Protein AF-A0A1X7SLK7-F1 (afdb_monomer)

Radius of gyration: 29.65 Å; Cα contacts (8 Å, |Δi|>4): 218; chains: 1; bounding box: 53×42×116 Å

pLDDT: mean 82.3, std 19.11, range [31.16, 98.06]

Foldseek 3Di:
DDDDDDDDDDDDDPPPPPDPDPPPDLVVQAPPQAAEPDDPPCVPADPVLSVVRNVLRPDPQWAPWYWYRPDPWTWIWTARNVVRDIDIDTPPPVLVVLLVVVLVQFCPLDVLLVVLLVVVVVVCVVVVQADDDPNHDYSSNSSVVSQVVQCPDVVRQDADQACNVPFAFDQVVCVHPPRPDPPPPFDDDPNDGRDGHRSNRTDGGPDPDDSVRD

Structure (mmCIF, N/CA/C/O backbone):
data_AF-A0A1X7SLK7-F1
#
_entry.id   AF-A0A1X7SLK7-F1
#
loop_
_atom_site.group_PDB
_atom_site.id
_atom_site.type_symbol
_atom_site.label_atom_id
_atom_site.label_alt_id
_atom_site.label_comp_id
_atom_site.label_asym_id
_atom_site.label_entity_id
_atom_site.label_seq_id
_atom_site.pdbx_PDB_ins_code
_atom_site.Cartn_x
_atom_site.Cartn_y
_atom_site.Cartn_z
_atom_site.occupancy
_atom_site.B_iso_or_equiv
_atom_site.auth_seq_id
_atom_site.auth_comp_id
_atom_site.auth_asym_id
_atom_site.auth_atom_id
_atom_site.pdbx_PDB_model_num
ATOM 1 N N . MET A 1 1 ? -10.335 -26.990 -90.774 1.00 38.12 1 MET A N 1
ATOM 2 C CA . MET A 1 1 ? -9.241 -26.410 -91.573 1.00 38.12 1 MET A CA 1
ATOM 3 C C . MET A 1 1 ? -9.086 -24.996 -91.047 1.00 38.12 1 MET A C 1
ATOM 5 O O . MET A 1 1 ? -9.935 -24.168 -91.335 1.00 38.12 1 MET A O 1
ATOM 9 N N . ASP A 1 2 ? -8.359 -24.839 -89.939 1.00 31.16 2 ASP A N 1
ATOM 10 C CA . ASP A 1 2 ? -6.936 -24.429 -89.946 1.00 31.16 2 ASP A CA 1
ATOM 11 C C . ASP A 1 2 ? -6.795 -23.081 -90.679 1.00 31.16 2 ASP A C 1
ATOM 13 O O . ASP A 1 2 ? -7.160 -22.982 -91.840 1.00 31.16 2 ASP A O 1
ATOM 17 N N . THR A 1 3 ? -6.359 -21.978 -90.071 1.00 38.44 3 THR A N 1
ATOM 18 C CA . THR A 1 3 ? -5.159 -21.847 -89.240 1.00 38.44 3 THR A CA 1
ATOM 19 C C . THR A 1 3 ? -5.222 -20.637 -88.300 1.00 38.44 3 THR A C 1
ATOM 21 O O . THR A 1 3 ? -5.586 -19.526 -88.681 1.00 38.44 3 THR A O 1
ATOM 24 N N . SER A 1 4 ? -4.766 -20.894 -87.082 1.00 35.69 4 SER A N 1
ATOM 25 C CA . SER A 1 4 ? -4.034 -20.040 -86.146 1.00 35.69 4 SER A CA 1
ATOM 26 C C . SER A 1 4 ? -3.256 -18.869 -86.768 1.00 35.69 4 SER A C 1
ATOM 28 O O . SER A 1 4 ? -2.460 -19.066 -87.682 1.00 35.69 4 SER A O 1
ATOM 30 N N . ASN A 1 5 ? -3.357 -17.682 -86.159 1.00 36.06 5 ASN A N 1
ATOM 31 C CA . ASN A 1 5 ? -2.231 -16.751 -86.125 1.00 36.06 5 ASN A CA 1
ATOM 32 C C . ASN A 1 5 ? -2.173 -16.035 -84.768 1.00 36.06 5 ASN A C 1
ATOM 34 O O . ASN A 1 5 ? -3.093 -15.322 -84.371 1.00 36.06 5 ASN A O 1
ATOM 38 N N . ALA A 1 6 ? -1.100 -16.323 -84.035 1.00 35.62 6 ALA A N 1
ATOM 39 C CA . ALA A 1 6 ? -0.840 -15.876 -82.679 1.00 35.62 6 ALA A CA 1
ATOM 40 C C . ALA A 1 6 ? -0.219 -14.473 -82.689 1.00 35.62 6 ALA A C 1
ATOM 42 O O . ALA A 1 6 ? 0.840 -14.266 -83.277 1.00 35.62 6 ALA A O 1
ATOM 43 N N . ALA A 1 7 ? -0.853 -13.522 -82.002 1.00 40.38 7 ALA A N 1
ATOM 44 C CA . ALA A 1 7 ? -0.232 -12.250 -81.653 1.00 40.38 7 ALA A CA 1
ATOM 45 C C . ALA A 1 7 ? 0.534 -12.415 -80.331 1.00 40.38 7 ALA A C 1
ATOM 47 O O . ALA A 1 7 ? -0.036 -12.779 -79.303 1.00 40.38 7 ALA A O 1
ATOM 48 N N . GLN A 1 8 ? 1.844 -12.185 -80.394 1.00 36.62 8 GLN A N 1
ATOM 49 C CA . GLN A 1 8 ? 2.792 -12.240 -79.285 1.00 36.62 8 GLN A CA 1
ATOM 50 C C . GLN A 1 8 ? 2.434 -11.226 -78.188 1.00 36.62 8 GLN A C 1
ATOM 52 O O . GLN A 1 8 ? 2.452 -10.019 -78.422 1.00 36.62 8 GLN A O 1
ATOM 57 N N . ALA A 1 9 ? 2.176 -11.711 -76.973 1.00 36.34 9 ALA A N 1
ATOM 58 C CA . ALA A 1 9 ? 2.240 -10.899 -75.764 1.00 36.34 9 ALA A CA 1
ATOM 59 C C . ALA A 1 9 ? 3.687 -10.910 -75.250 1.00 36.34 9 ALA A C 1
ATOM 61 O O . ALA A 1 9 ? 4.216 -11.957 -74.877 1.00 36.34 9 ALA A O 1
ATOM 62 N N . SER A 1 10 ? 4.340 -9.750 -75.263 1.00 39.53 10 SER A N 1
ATOM 63 C CA . SER A 1 10 ? 5.670 -9.555 -74.690 1.00 39.53 10 SER A CA 1
ATOM 64 C C . SER A 1 10 ? 5.619 -9.737 -73.170 1.00 39.53 10 SER A C 1
ATOM 66 O O . SER A 1 10 ? 5.032 -8.920 -72.459 1.00 39.53 10 SER A O 1
ATOM 68 N N . SER A 1 11 ? 6.239 -10.803 -72.672 1.00 43.72 11 SER A N 1
ATOM 69 C CA . SER A 1 11 ? 6.476 -11.045 -71.250 1.00 43.72 11 SER A CA 1
ATOM 70 C C . SER A 1 11 ? 7.434 -9.993 -70.684 1.00 43.72 11 SER A C 1
ATOM 72 O O . SER A 1 11 ? 8.589 -9.904 -71.106 1.00 43.72 11 SER A O 1
ATOM 74 N N . ILE A 1 12 ? 6.955 -9.201 -69.725 1.00 43.41 12 ILE A N 1
ATOM 75 C CA . ILE A 1 12 ? 7.792 -8.351 -68.871 1.00 43.41 12 ILE A CA 1
ATOM 76 C C . ILE A 1 12 ? 8.706 -9.284 -68.053 1.00 43.41 12 ILE A C 1
ATOM 78 O O . ILE A 1 12 ? 8.199 -10.262 -67.505 1.00 43.41 12 ILE A O 1
ATOM 82 N N . PRO A 1 13 ? 10.026 -9.043 -67.962 1.00 39.84 13 PRO A N 1
ATOM 83 C CA . PRO A 1 13 ? 10.905 -9.887 -67.161 1.00 39.84 13 PRO A CA 1
ATOM 84 C C . PRO A 1 13 ? 10.540 -9.809 -65.670 1.00 39.84 13 PRO A C 1
ATOM 86 O O . PRO A 1 13 ? 10.342 -8.720 -65.131 1.00 39.84 13 PRO A O 1
ATOM 89 N N . ASP A 1 14 ? 10.521 -10.967 -65.001 1.00 44.44 14 ASP A N 1
ATOM 90 C CA . ASP A 1 14 ? 10.223 -11.197 -63.571 1.00 44.44 14 ASP A CA 1
ATOM 91 C C . ASP A 1 14 ? 11.173 -10.486 -62.573 1.00 44.44 14 ASP A C 1
ATOM 93 O O . ASP A 1 14 ? 11.204 -10.790 -61.382 1.00 44.44 14 ASP A O 1
ATOM 97 N N . SER A 1 15 ? 11.961 -9.503 -63.010 1.00 43.81 15 SER A N 1
ATOM 98 C CA . SER A 1 15 ? 12.994 -8.848 -62.201 1.00 43.81 15 SER A CA 1
ATOM 99 C C . SER A 1 15 ? 12.508 -7.639 -61.387 1.00 43.81 15 SER A C 1
ATOM 101 O O . SER A 1 15 ? 13.336 -6.879 -60.891 1.00 43.81 15 SER A O 1
ATOM 103 N N . PHE A 1 16 ? 11.193 -7.437 -61.233 1.00 37.81 16 PHE A N 1
ATOM 104 C CA . PHE A 1 16 ? 10.625 -6.331 -60.439 1.00 37.81 16 PHE A CA 1
ATOM 105 C C . PHE A 1 16 ? 9.681 -6.751 -59.308 1.00 37.81 16 PHE A C 1
ATOM 107 O O . PHE A 1 16 ? 9.142 -5.888 -58.611 1.00 37.81 16 PHE A O 1
ATOM 114 N N . LEU A 1 17 ? 9.540 -8.051 -59.035 1.00 42.69 17 LEU A N 1
ATOM 115 C CA . LEU A 1 17 ? 8.993 -8.497 -57.756 1.00 42.69 17 LEU A CA 1
ATOM 116 C C . LEU A 1 17 ? 10.048 -8.238 -56.679 1.00 42.69 17 LEU A C 1
ATOM 118 O O . LEU A 1 17 ? 10.880 -9.087 -56.370 1.00 42.69 17 LEU A O 1
ATOM 122 N N . ALA A 1 18 ? 10.032 -7.022 -56.131 1.00 42.28 18 ALA A N 1
ATOM 123 C CA . ALA A 1 18 ? 10.739 -6.716 -54.905 1.00 42.28 18 ALA A CA 1
ATOM 124 C C . ALA A 1 18 ? 10.328 -7.768 -53.873 1.00 42.28 18 ALA A C 1
ATOM 126 O O . ALA A 1 18 ? 9.155 -7.851 -53.499 1.00 42.28 18 ALA A O 1
ATOM 127 N N . SER A 1 19 ? 11.289 -8.589 -53.449 1.00 42.53 19 SER A N 1
ATOM 128 C CA . SER A 1 19 ? 11.109 -9.528 -52.350 1.00 42.53 19 SER A CA 1
ATOM 129 C C . SER A 1 19 ? 10.400 -8.800 -51.206 1.00 42.53 19 SER A C 1
ATOM 131 O O . SER A 1 19 ? 10.775 -7.653 -50.920 1.00 42.53 19 SER A O 1
ATOM 133 N N . PRO A 1 20 ? 9.387 -9.400 -50.551 1.00 43.94 20 PRO A N 1
ATOM 134 C CA . PRO A 1 20 ? 8.772 -8.772 -49.394 1.00 43.94 20 PRO A CA 1
ATOM 135 C C . PRO A 1 20 ? 9.898 -8.410 -48.429 1.00 43.94 20 PRO A C 1
ATOM 137 O O . PRO A 1 20 ? 10.670 -9.282 -48.018 1.00 43.94 20 PRO A O 1
ATOM 140 N N . LYS A 1 21 ? 10.051 -7.106 -48.145 1.00 38.84 21 LYS A N 1
ATOM 141 C CA . LYS A 1 21 ? 11.017 -6.630 -47.151 1.00 38.84 21 LYS A CA 1
ATOM 142 C C . LYS A 1 21 ? 10.833 -7.510 -45.917 1.00 38.84 21 LYS A C 1
ATOM 144 O O . LYS A 1 21 ? 9.684 -7.657 -45.491 1.00 38.84 21 LYS A O 1
ATOM 149 N N . PRO A 1 22 ? 11.905 -8.099 -45.360 1.00 35.28 22 PRO A N 1
ATOM 150 C CA . PRO A 1 22 ? 11.774 -8.894 -44.157 1.00 35.28 22 PRO A CA 1
ATOM 151 C C . PRO A 1 22 ? 11.066 -8.028 -43.120 1.00 35.28 22 PRO A C 1
ATOM 153 O O . PRO A 1 22 ? 11.527 -6.930 -42.799 1.00 35.28 22 PRO A O 1
ATOM 156 N N . THR A 1 23 ? 9.905 -8.491 -42.656 1.00 44.34 23 THR A N 1
ATOM 157 C CA . THR A 1 23 ? 9.245 -7.926 -41.482 1.00 44.34 23 THR A CA 1
ATOM 158 C C . THR A 1 23 ? 10.322 -7.822 -40.408 1.00 44.34 23 THR A C 1
ATOM 160 O O . THR A 1 23 ? 10.983 -8.836 -40.160 1.00 44.34 23 THR A O 1
ATOM 163 N N . PRO A 1 24 ? 10.575 -6.634 -39.828 1.00 38.78 24 PRO A N 1
ATOM 164 C CA . PRO A 1 24 ? 11.635 -6.492 -38.846 1.00 38.78 24 PRO A CA 1
ATOM 165 C C . PRO A 1 24 ? 11.404 -7.534 -37.757 1.00 38.78 24 PRO A C 1
ATOM 167 O O . PRO A 1 24 ? 10.321 -7.596 -37.168 1.00 38.78 24 PRO A O 1
ATOM 170 N N . SER A 1 25 ? 12.397 -8.397 -37.542 1.00 45.12 25 SER A N 1
ATOM 171 C CA . SER A 1 25 ? 12.387 -9.316 -36.414 1.00 45.12 25 SER A CA 1
ATOM 172 C C . SER A 1 25 ? 12.139 -8.482 -35.160 1.00 45.12 25 SER A C 1
ATOM 174 O O . SER A 1 25 ? 12.730 -7.417 -34.986 1.00 45.12 25 SER A O 1
ATOM 176 N N . THR A 1 26 ? 11.219 -8.915 -34.300 1.00 50.25 26 THR A N 1
ATOM 177 C CA . THR A 1 26 ? 10.718 -8.147 -33.141 1.00 50.25 26 THR A CA 1
ATOM 178 C C . THR A 1 26 ? 11.846 -7.625 -32.231 1.00 50.25 26 THR A C 1
ATOM 180 O O . THR A 1 26 ? 11.679 -6.630 -31.530 1.00 50.25 26 THR A O 1
ATOM 183 N N . THR A 1 27 ? 13.029 -8.238 -32.310 1.00 47.53 27 THR A N 1
ATOM 184 C CA . THR A 1 27 ? 14.302 -7.815 -31.716 1.00 47.53 27 THR A CA 1
ATOM 185 C C . THR A 1 27 ? 14.753 -6.398 -32.115 1.00 47.53 27 THR A C 1
ATOM 187 O O . THR A 1 27 ? 15.424 -5.745 -31.324 1.00 47.53 27 THR A O 1
ATOM 190 N N . SER A 1 28 ? 14.362 -5.863 -33.280 1.00 54.75 28 SER A N 1
ATOM 191 C CA . SER A 1 28 ? 14.788 -4.531 -33.749 1.00 54.75 28 SER A CA 1
ATOM 192 C C . SER A 1 28 ? 14.078 -3.351 -33.065 1.00 54.75 28 SER A C 1
ATOM 194 O O . SER A 1 28 ? 14.372 -2.198 -33.379 1.00 54.75 28 SER A O 1
ATOM 196 N N . LEU A 1 29 ? 13.104 -3.609 -32.185 1.00 66.38 29 LEU A N 1
ATOM 197 C CA . LEU A 1 29 ? 12.308 -2.574 -31.513 1.00 66.38 29 LEU A CA 1
ATOM 198 C C . LEU A 1 29 ? 12.871 -2.156 -30.148 1.00 66.38 29 LEU A C 1
ATOM 200 O O . LEU A 1 29 ? 12.476 -1.111 -29.632 1.00 66.38 29 LEU A O 1
ATOM 204 N N . ILE A 1 30 ? 13.765 -2.950 -29.553 1.00 77.56 30 ILE A N 1
ATOM 205 C CA . ILE A 1 30 ? 14.318 -2.677 -28.222 1.00 77.56 30 ILE A CA 1
ATOM 206 C C . ILE A 1 30 ? 15.685 -1.991 -28.367 1.00 77.56 30 ILE A C 1
ATOM 208 O O . ILE A 1 30 ? 16.566 -2.539 -29.030 1.00 77.56 30 ILE A O 1
ATOM 212 N N . PRO A 1 31 ? 15.902 -0.817 -27.743 1.00 83.44 31 PRO A N 1
ATOM 213 C CA . PRO A 1 31 ? 17.208 -0.164 -27.748 1.00 83.44 31 PRO A CA 1
ATOM 214 C C . PRO A 1 31 ? 18.309 -1.060 -27.160 1.00 83.44 31 PRO A C 1
ATOM 216 O O . PRO A 1 31 ? 18.122 -1.680 -26.116 1.00 83.44 31 PRO A O 1
ATOM 219 N N . SER A 1 32 ? 19.481 -1.095 -27.800 1.00 85.19 32 SER A N 1
ATOM 220 C CA . SER A 1 32 ? 20.576 -2.035 -27.488 1.00 85.19 32 SER A CA 1
ATOM 221 C C . SER A 1 32 ? 21.139 -1.938 -26.066 1.00 85.19 32 SER A C 1
ATOM 223 O O . SER A 1 32 ? 21.724 -2.895 -25.565 1.00 85.19 32 SER A O 1
ATOM 225 N N . HIS A 1 33 ? 20.970 -0.794 -25.403 1.00 88.19 33 HIS A N 1
ATOM 226 C CA . HIS A 1 33 ? 21.424 -0.565 -24.031 1.00 88.19 33 HIS A CA 1
ATOM 227 C C . HIS A 1 33 ? 20.432 -1.073 -22.967 1.00 88.19 33 HIS A C 1
ATOM 229 O O . HIS A 1 33 ? 20.743 -1.032 -21.774 1.00 88.19 33 HIS A O 1
ATOM 235 N N . VAL A 1 34 ? 19.246 -1.548 -23.366 1.00 89.94 34 VAL A N 1
ATOM 236 C CA . VAL A 1 34 ? 18.272 -2.165 -22.460 1.00 89.94 34 VAL A CA 1
ATOM 237 C C . VAL A 1 34 ? 18.701 -3.595 -22.155 1.00 89.94 34 VAL A C 1
ATOM 239 O O . VAL A 1 34 ? 18.814 -4.436 -23.045 1.00 89.94 34 VAL A O 1
ATOM 242 N N . LYS A 1 35 ? 18.895 -3.901 -20.872 1.00 92.25 35 LYS A N 1
ATOM 243 C CA . LYS A 1 35 ? 19.180 -5.263 -20.412 1.00 92.25 35 LYS A CA 1
ATOM 244 C C . LYS A 1 35 ? 17.876 -6.038 -20.250 1.00 92.25 35 LYS A C 1
ATOM 246 O O . LYS A 1 35 ? 16.890 -5.496 -19.758 1.00 92.25 35 LYS A O 1
ATOM 251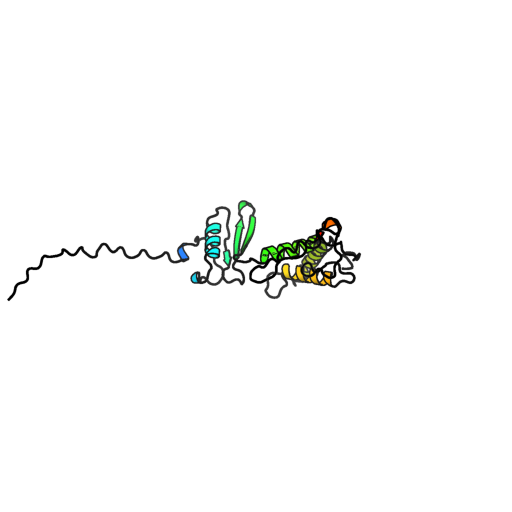 N N . ILE A 1 36 ? 17.881 -7.319 -20.603 1.00 89.44 36 ILE A N 1
ATOM 252 C CA . ILE A 1 36 ? 16.743 -8.226 -20.408 1.00 89.44 36 ILE A CA 1
ATOM 253 C C . ILE A 1 36 ? 17.139 -9.252 -19.344 1.00 89.44 36 ILE A C 1
ATOM 255 O O . ILE A 1 36 ? 18.155 -9.929 -19.479 1.00 89.44 36 ILE A O 1
ATOM 259 N N . GLY A 1 37 ? 16.361 -9.351 -18.268 1.00 82.75 37 GLY A N 1
ATOM 260 C CA . GLY A 1 37 ? 16.539 -10.360 -17.230 1.00 82.75 37 GLY A CA 1
ATOM 261 C C . GLY A 1 37 ? 15.582 -11.535 -17.424 1.00 82.75 37 GLY A C 1
ATOM 262 O O . GLY A 1 37 ? 14.367 -11.350 -17.409 1.00 82.75 37 GLY A O 1
ATOM 263 N N . GLY A 1 38 ? 16.118 -12.751 -17.544 1.00 75.94 38 GLY A N 1
ATOM 264 C CA . GLY A 1 38 ? 15.327 -13.975 -17.724 1.00 75.94 38 GLY A CA 1
ATOM 265 C C . GLY A 1 38 ? 15.211 -14.405 -19.189 1.00 75.94 38 GLY A C 1
ATOM 266 O O . GLY A 1 38 ? 16.170 -14.263 -19.945 1.00 75.94 38 GLY A O 1
ATOM 267 N N . SER A 1 39 ? 14.061 -14.974 -19.576 1.00 66.81 39 SER A N 1
ATOM 268 C CA . SER A 1 39 ? 13.852 -15.488 -20.938 1.00 66.81 39 SER A CA 1
ATOM 269 C C . SER A 1 39 ? 13.793 -14.354 -21.961 1.00 66.81 39 SER A C 1
ATOM 271 O O . SER A 1 39 ? 13.039 -13.395 -21.789 1.00 66.81 39 SER A O 1
ATOM 273 N N . ALA A 1 40 ? 14.561 -14.500 -23.041 1.00 64.12 40 ALA A N 1
ATOM 274 C CA . ALA A 1 40 ? 14.612 -13.567 -24.163 1.00 64.12 40 ALA A CA 1
ATOM 275 C C . ALA A 1 40 ? 13.539 -13.840 -25.234 1.00 64.12 40 ALA A C 1
ATOM 277 O O . ALA A 1 40 ? 13.561 -13.202 -26.285 1.00 64.12 40 ALA A O 1
ATOM 278 N N . ASP A 1 41 ? 12.609 -14.776 -25.002 1.00 75.94 41 ASP A N 1
ATOM 279 C CA . ASP A 1 41 ? 11.530 -15.041 -25.956 1.00 75.94 41 ASP A CA 1
ATOM 280 C C . ASP A 1 41 ? 10.486 -13.916 -25.945 1.00 75.94 41 ASP A C 1
ATOM 282 O O . ASP A 1 41 ? 9.502 -13.930 -25.199 1.00 75.94 41 ASP A O 1
ATOM 286 N N . MET A 1 42 ? 10.728 -12.931 -26.805 1.00 69.56 42 MET A N 1
ATOM 287 C CA . MET A 1 42 ? 9.908 -11.737 -26.983 1.00 69.56 42 MET A CA 1
ATOM 288 C C . MET A 1 42 ? 8.543 -12.020 -27.619 1.00 69.56 42 MET A C 1
ATOM 290 O O . MET A 1 42 ? 7.655 -11.175 -27.515 1.00 69.56 42 MET A O 1
ATOM 294 N N . SER A 1 43 ? 8.351 -13.179 -28.265 1.00 72.81 43 SER A N 1
ATOM 295 C CA . SER A 1 43 ? 7.084 -13.521 -28.931 1.00 72.81 43 SER A CA 1
ATOM 296 C C . SER A 1 43 ? 5.924 -13.667 -27.941 1.00 72.81 43 SER A C 1
ATOM 298 O O . SER A 1 43 ? 4.766 -13.435 -28.283 1.00 72.81 43 SER A O 1
ATOM 300 N N . SER A 1 44 ? 6.257 -13.979 -26.688 1.00 76.75 44 SER A N 1
ATOM 301 C CA . SER A 1 44 ? 5.318 -14.133 -25.580 1.00 76.75 44 SER A CA 1
ATOM 302 C C . SER A 1 44 ? 4.936 -12.815 -24.887 1.00 76.75 44 SER A C 1
ATOM 304 O O . SER A 1 44 ? 4.070 -12.811 -24.010 1.00 76.75 44 SER A O 1
ATOM 306 N N . TRP A 1 45 ? 5.579 -11.689 -25.224 1.00 85.06 45 TRP A N 1
ATOM 307 C CA . TRP A 1 45 ? 5.394 -10.427 -24.499 1.00 85.06 45 TRP A CA 1
ATOM 308 C C . TRP A 1 45 ? 4.244 -9.606 -25.079 1.00 85.06 45 TRP A C 1
ATOM 310 O O . TRP A 1 45 ? 4.032 -9.563 -26.291 1.00 85.06 45 TRP A O 1
ATOM 320 N N . SER A 1 46 ? 3.516 -8.893 -24.215 1.00 86.88 46 SER A N 1
ATOM 321 C CA . SER A 1 46 ? 2.421 -8.040 -24.679 1.00 86.88 46 SER A CA 1
ATOM 322 C C . SER A 1 46 ? 2.939 -6.821 -25.450 1.00 86.88 46 SER A C 1
ATOM 324 O O . SER A 1 46 ? 4.036 -6.308 -25.192 1.00 86.88 46 SER A O 1
ATOM 326 N N . LYS A 1 47 ? 2.122 -6.316 -26.381 1.00 88.38 47 LYS A N 1
ATOM 327 C CA . LYS A 1 47 ? 2.453 -5.125 -27.181 1.00 88.38 47 LYS A CA 1
ATOM 328 C C . LYS A 1 47 ? 2.669 -3.895 -26.295 1.00 88.38 47 LYS A C 1
ATOM 330 O O . LYS A 1 47 ? 3.567 -3.099 -26.555 1.00 88.38 47 LYS A O 1
ATOM 335 N N . GLU A 1 48 ? 1.893 -3.767 -25.222 1.00 90.25 48 GLU A N 1
ATOM 336 C CA . GLU A 1 48 ? 1.997 -2.681 -24.242 1.00 90.25 48 GLU A CA 1
ATOM 337 C C . GLU A 1 48 ? 3.344 -2.725 -23.517 1.00 90.25 48 GLU A C 1
ATOM 339 O O . GLU A 1 48 ? 3.987 -1.692 -23.345 1.00 90.25 48 GLU A O 1
ATOM 344 N N . TYR A 1 49 ? 3.809 -3.919 -23.137 1.00 90.69 49 TYR A N 1
ATOM 345 C CA . TYR A 1 49 ? 5.097 -4.090 -22.471 1.00 90.69 49 TYR A CA 1
ATOM 346 C C . TYR A 1 49 ? 6.269 -3.708 -23.379 1.00 90.69 49 TYR A C 1
ATOM 348 O O . TYR A 1 49 ? 7.146 -2.945 -22.970 1.00 90.69 49 TYR A O 1
ATOM 356 N N . LEU A 1 50 ? 6.241 -4.151 -24.639 1.00 90.25 50 LEU A N 1
ATOM 357 C CA . LEU A 1 50 ? 7.225 -3.749 -25.648 1.00 90.25 50 LEU A CA 1
ATOM 358 C C . LEU A 1 50 ? 7.212 -2.231 -25.885 1.00 90.25 50 LEU A C 1
ATOM 360 O O . LEU A 1 50 ? 8.272 -1.608 -25.957 1.00 90.25 50 LEU A O 1
ATOM 364 N N . SER A 1 51 ? 6.025 -1.621 -25.949 1.00 91.06 51 SER A N 1
ATOM 365 C CA . SER A 1 51 ? 5.877 -0.170 -26.096 1.00 91.06 51 SER A CA 1
ATOM 366 C C . SER A 1 51 ? 6.510 0.589 -24.930 1.00 91.06 51 SER A C 1
ATOM 368 O O . SER A 1 51 ? 7.220 1.567 -25.153 1.00 91.06 51 SER A O 1
ATOM 370 N N . VAL A 1 52 ? 6.297 0.136 -23.691 1.00 92.75 52 VAL A N 1
ATOM 371 C CA . VAL A 1 52 ? 6.891 0.749 -22.493 1.00 92.75 52 VAL A CA 1
ATOM 372 C C . VAL A 1 52 ? 8.417 0.676 -22.532 1.00 92.75 52 VAL A C 1
ATOM 374 O O . VAL A 1 52 ? 9.072 1.689 -22.292 1.00 92.75 52 VAL A O 1
ATOM 377 N N . ILE A 1 53 ? 8.990 -0.479 -22.888 1.00 92.50 53 ILE A N 1
ATOM 378 C CA . ILE A 1 53 ? 10.446 -0.629 -23.035 1.00 92.50 53 ILE A CA 1
ATOM 379 C C . ILE A 1 53 ? 10.989 0.354 -24.074 1.00 92.50 53 ILE A C 1
ATOM 381 O O . ILE A 1 53 ? 11.969 1.047 -23.810 1.00 92.50 53 ILE A O 1
ATOM 385 N N . ASN A 1 54 ? 10.350 0.432 -25.243 1.00 91.62 54 ASN A N 1
ATOM 386 C CA . ASN A 1 54 ? 10.803 1.296 -26.329 1.00 91.62 54 ASN A CA 1
ATOM 387 C C . ASN A 1 54 ? 10.704 2.788 -25.969 1.00 91.62 54 ASN A C 1
ATOM 389 O O . ASN A 1 54 ? 11.604 3.548 -26.312 1.00 91.62 54 ASN A O 1
ATOM 393 N N . VAL A 1 55 ? 9.650 3.214 -25.265 1.00 93.31 55 VAL A N 1
ATOM 394 C CA . VAL A 1 55 ? 9.530 4.602 -24.788 1.00 93.31 55 VAL A CA 1
ATOM 395 C C . VAL A 1 55 ? 10.620 4.907 -23.763 1.00 93.31 55 VAL A C 1
ATOM 397 O O . VAL A 1 55 ? 11.380 5.848 -23.968 1.00 93.31 55 VAL A O 1
ATOM 400 N N . ILE A 1 56 ? 10.757 4.094 -22.708 1.00 94.31 56 ILE A N 1
ATOM 401 C CA . ILE A 1 56 ? 11.746 4.324 -21.640 1.00 94.31 56 ILE A CA 1
ATOM 402 C C . ILE A 1 56 ? 13.174 4.307 -22.199 1.00 94.31 56 ILE A C 1
ATOM 404 O O . ILE A 1 56 ? 13.967 5.180 -21.865 1.00 94.31 56 ILE A O 1
ATOM 408 N N . GLY A 1 57 ? 13.492 3.375 -23.101 1.00 92.62 57 GLY A N 1
ATOM 409 C CA . GLY A 1 57 ? 14.810 3.277 -23.735 1.00 92.62 57 GLY A CA 1
ATOM 410 C C . GLY A 1 57 ? 15.156 4.408 -24.708 1.00 92.62 57 GLY A C 1
ATOM 411 O O . GLY A 1 57 ? 16.280 4.462 -25.194 1.00 92.62 57 GLY A O 1
ATOM 412 N N . ARG A 1 58 ? 14.225 5.315 -25.018 1.00 92.12 58 ARG A N 1
ATOM 413 C CA . ARG A 1 58 ? 14.503 6.522 -25.819 1.00 92.12 58 ARG A CA 1
ATOM 414 C C . ARG A 1 58 ? 14.595 7.791 -24.976 1.00 92.12 58 ARG A C 1
ATOM 416 O O . ARG A 1 58 ? 15.002 8.827 -25.496 1.00 92.12 58 ARG A O 1
ATOM 423 N N . LEU A 1 59 ? 14.214 7.738 -23.701 1.00 92.75 59 LEU A N 1
ATOM 424 C CA . LEU A 1 59 ? 14.291 8.889 -22.808 1.00 92.75 59 LEU A CA 1
ATOM 425 C C . LEU A 1 59 ? 15.732 9.080 -22.334 1.00 92.75 59 LEU A C 1
ATOM 427 O O . LEU A 1 59 ? 16.278 8.227 -21.641 1.00 92.75 59 LEU A O 1
ATOM 431 N N . PHE A 1 60 ? 16.324 10.228 -22.665 1.00 88.62 60 PHE A N 1
ATOM 432 C CA . PHE A 1 60 ? 17.723 10.538 -22.345 1.00 88.62 60 PHE A CA 1
ATOM 433 C C . PHE A 1 60 ? 18.029 10.524 -20.836 1.00 88.62 60 PHE A C 1
ATOM 435 O O . PHE A 1 60 ? 19.155 10.248 -20.436 1.00 88.62 60 PHE A O 1
ATOM 442 N N . GLU A 1 61 ? 17.033 10.801 -19.989 1.00 91.94 61 GLU A N 1
ATOM 443 C CA . GLU A 1 61 ? 17.202 10.799 -18.532 1.00 91.94 61 GLU A CA 1
ATOM 444 C C . GLU A 1 61 ? 17.216 9.390 -17.928 1.00 91.94 61 GLU A C 1
ATOM 446 O O . GLU A 1 61 ? 17.635 9.223 -16.781 1.00 91.94 61 GLU A O 1
ATOM 451 N N . CYS A 1 62 ? 16.766 8.371 -18.664 1.00 93.56 62 CYS A N 1
ATOM 452 C CA . CYS A 1 62 ? 16.643 7.008 -18.160 1.00 93.56 62 CYS A CA 1
ATOM 453 C C . CYS A 1 62 ? 17.926 6.207 -18.411 1.00 93.56 62 CYS A C 1
ATOM 455 O O . CYS A 1 62 ? 18.348 6.009 -19.546 1.00 93.56 62 CYS A O 1
ATOM 457 N N . SER A 1 63 ? 18.527 5.690 -17.343 1.00 93.94 63 SER A N 1
ATOM 458 C CA . SER A 1 63 ? 19.711 4.827 -17.381 1.00 93.94 63 SER A CA 1
ATOM 459 C C . SER A 1 63 ? 19.460 3.508 -16.643 1.00 93.94 63 SER A C 1
ATOM 461 O O . SER A 1 63 ? 18.412 3.315 -16.024 1.00 93.94 63 SER A O 1
ATOM 463 N N . ASN A 1 64 ? 20.401 2.559 -16.731 1.00 94.00 64 ASN A N 1
ATOM 464 C CA . ASN A 1 64 ? 20.323 1.251 -16.058 1.00 94.00 64 ASN A CA 1
ATOM 465 C C . ASN A 1 64 ? 19.013 0.483 -16.321 1.00 94.00 64 ASN A C 1
ATOM 467 O O . ASN A 1 64 ? 18.440 -0.124 -15.415 1.00 94.00 64 ASN A O 1
ATOM 471 N N . ILE A 1 65 ? 18.534 0.520 -17.566 1.00 95.25 65 ILE A N 1
ATOM 472 C CA . ILE A 1 65 ? 17.241 -0.053 -17.939 1.00 95.25 65 ILE A CA 1
ATOM 473 C C . ILE A 1 65 ? 17.329 -1.585 -17.945 1.00 95.25 65 ILE A C 1
ATOM 475 O O . ILE A 1 65 ? 18.158 -2.174 -18.642 1.00 95.25 65 ILE A O 1
ATOM 479 N N . LEU A 1 66 ? 16.450 -2.223 -17.177 1.00 94.44 66 LEU A N 1
ATOM 480 C CA . LEU A 1 66 ? 16.330 -3.664 -17.005 1.00 94.44 66 LEU A CA 1
ATOM 481 C C . LEU A 1 66 ? 14.870 -4.093 -17.204 1.00 94.44 66 LEU A C 1
ATOM 483 O O . LEU A 1 66 ? 14.011 -3.836 -16.362 1.00 94.44 66 LEU A O 1
ATOM 487 N N . ALA A 1 67 ? 14.599 -4.792 -18.301 1.00 92.88 67 ALA A N 1
ATOM 488 C CA . ALA A 1 67 ? 13.322 -5.436 -18.572 1.00 92.88 67 ALA A CA 1
ATOM 489 C C . ALA A 1 67 ? 13.262 -6.815 -17.893 1.00 92.88 67 ALA A C 1
ATOM 491 O O . ALA A 1 67 ? 14.136 -7.652 -18.102 1.00 92.88 67 ALA A O 1
ATOM 492 N N . LEU A 1 68 ? 12.216 -7.072 -17.107 1.00 90.88 68 LEU A N 1
ATOM 493 C CA . LEU A 1 68 ? 11.963 -8.319 -16.376 1.00 90.88 68 LEU A CA 1
ATOM 494 C C . LEU A 1 68 ? 10.636 -8.950 -16.841 1.00 90.88 68 LEU A C 1
ATOM 496 O O . LEU A 1 68 ? 9.634 -8.890 -16.121 1.00 90.88 68 LEU A O 1
ATOM 500 N N . PRO A 1 69 ? 10.606 -9.549 -18.045 1.00 87.31 69 PRO A N 1
ATOM 501 C CA . PRO A 1 69 ? 9.398 -10.111 -18.653 1.00 87.31 69 PRO A CA 1
ATOM 502 C C . PRO A 1 69 ? 8.880 -11.369 -17.946 1.00 87.31 69 PRO A C 1
ATOM 504 O O . PRO A 1 69 ? 7.677 -11.587 -17.880 1.00 87.31 69 PRO A O 1
ATOM 507 N N . SER A 1 70 ? 9.774 -12.202 -17.401 1.00 83.31 70 SER A N 1
ATOM 508 C CA . SER A 1 70 ? 9.418 -13.506 -16.818 1.00 83.31 70 SER A CA 1
ATOM 509 C C . SER A 1 70 ? 8.866 -13.419 -15.388 1.00 83.31 70 SER A C 1
ATOM 511 O O . SER A 1 70 ? 8.563 -14.442 -14.773 1.00 83.31 70 SER A O 1
ATOM 513 N N . ALA A 1 71 ? 8.766 -12.217 -14.815 1.00 79.06 71 ALA A N 1
ATOM 514 C CA . ALA A 1 71 ? 8.146 -12.022 -13.512 1.00 79.06 71 ALA A CA 1
ATOM 515 C C . ALA A 1 71 ? 6.62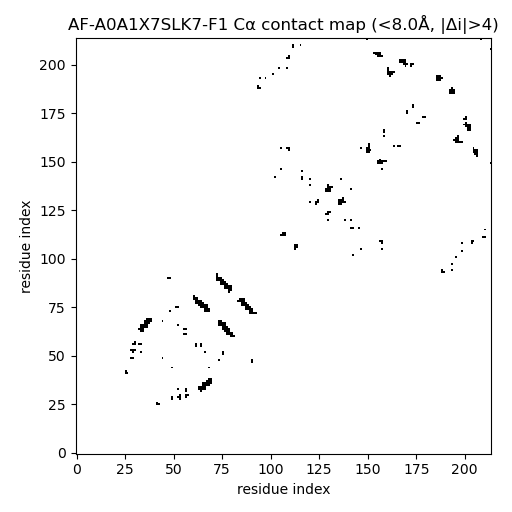5 -12.236 -13.600 1.00 79.06 71 ALA A C 1
ATOM 517 O O . ALA A 1 71 ? 6.008 -11.955 -14.622 1.00 79.06 71 ALA A O 1
ATOM 518 N N . ARG A 1 72 ? 5.988 -12.647 -12.491 1.00 79.81 72 ARG A N 1
ATOM 519 C CA . ARG A 1 72 ? 4.515 -12.788 -12.408 1.00 79.81 72 ARG A CA 1
ATOM 520 C C . ARG A 1 72 ? 3.770 -11.537 -12.899 1.00 79.81 72 ARG A C 1
ATOM 522 O O . ARG A 1 72 ? 2.659 -11.637 -13.403 1.00 79.81 72 ARG A O 1
ATOM 529 N N . CYS A 1 73 ? 4.365 -10.369 -12.692 1.00 84.12 73 CYS A N 1
ATOM 530 C CA . CYS A 1 73 ? 3.940 -9.109 -13.276 1.00 84.12 73 CYS A CA 1
ATOM 531 C C . CYS A 1 73 ? 5.166 -8.528 -13.993 1.00 84.12 73 CYS A C 1
ATOM 533 O O . CYS A 1 73 ? 6.144 -8.238 -13.297 1.00 84.12 73 CYS A O 1
ATOM 535 N N . PRO A 1 74 ? 5.155 -8.413 -15.333 1.00 89.06 74 PRO A N 1
ATOM 536 C CA . PRO A 1 74 ? 6.278 -7.869 -16.090 1.00 89.06 74 PRO A CA 1
ATOM 537 C C . PRO A 1 74 ? 6.624 -6.449 -15.639 1.00 89.06 74 PRO A C 1
ATOM 539 O O . PRO A 1 74 ? 5.734 -5.600 -15.514 1.00 89.06 74 PRO A O 1
ATOM 542 N N . ILE A 1 75 ? 7.909 -6.198 -15.378 1.00 92.56 75 ILE A N 1
ATOM 543 C CA . ILE A 1 75 ? 8.412 -4.924 -14.842 1.00 92.56 75 ILE A CA 1
ATOM 544 C C . ILE A 1 75 ? 9.591 -4.431 -15.680 1.00 92.56 75 ILE A C 1
ATOM 546 O O . ILE A 1 75 ? 10.497 -5.199 -15.988 1.00 92.56 75 ILE A O 1
ATOM 550 N N . VAL A 1 76 ? 9.620 -3.135 -15.978 1.00 94.56 76 VAL A N 1
ATOM 551 C CA . VAL A 1 76 ? 10.795 -2.421 -16.485 1.00 94.56 76 VAL A CA 1
ATOM 552 C C . VAL A 1 76 ? 11.357 -1.567 -15.355 1.00 94.56 76 VAL A C 1
ATOM 554 O O . VAL A 1 76 ? 10.688 -0.651 -14.878 1.00 94.56 76 VAL A O 1
ATOM 557 N N . ARG A 1 77 ? 12.574 -1.876 -14.910 1.00 95.56 77 ARG A N 1
ATOM 558 C CA . ARG A 1 77 ? 13.313 -1.094 -13.915 1.00 95.56 77 ARG A CA 1
ATOM 559 C C . ARG A 1 77 ? 14.292 -0.163 -14.612 1.00 95.56 77 ARG A C 1
ATOM 561 O O . ARG A 1 77 ? 14.926 -0.572 -15.575 1.00 95.56 77 ARG A O 1
ATOM 568 N N . PHE A 1 78 ? 14.434 1.061 -14.131 1.00 96.50 78 PHE A N 1
ATOM 569 C CA . PHE A 1 78 ? 15.401 2.031 -14.648 1.00 96.50 78 PHE A CA 1
ATOM 570 C C . PHE A 1 78 ? 15.739 3.067 -13.576 1.00 96.50 78 PHE A C 1
ATOM 572 O O . PHE A 1 78 ? 15.102 3.123 -12.525 1.00 96.50 78 PHE A O 1
ATOM 579 N N . THR A 1 79 ? 16.737 3.899 -13.837 1.00 96.88 79 THR A N 1
ATOM 580 C CA . THR A 1 79 ? 17.124 5.018 -12.979 1.00 96.88 79 THR A CA 1
ATOM 581 C C . THR A 1 79 ? 16.902 6.326 -13.725 1.00 96.88 79 THR A C 1
ATOM 583 O O . THR A 1 79 ? 17.366 6.476 -14.852 1.00 96.88 79 THR A O 1
ATOM 586 N N . VAL A 1 80 ? 16.208 7.278 -13.103 1.00 95.81 80 VAL A N 1
ATOM 587 C CA . VAL A 1 80 ? 16.113 8.655 -13.604 1.00 95.81 80 VAL A CA 1
ATOM 588 C C . VAL A 1 80 ? 17.360 9.400 -13.152 1.00 95.81 80 VAL A C 1
ATOM 590 O O . VAL A 1 80 ? 17.538 9.667 -11.964 1.00 95.81 80 VAL A O 1
ATOM 593 N N . SER A 1 81 ? 18.238 9.698 -14.100 1.00 92.94 81 SER A N 1
ATOM 594 C CA . SER A 1 81 ? 19.608 10.156 -13.854 1.00 92.94 81 SER A CA 1
ATOM 595 C C . SER A 1 81 ? 19.654 11.551 -13.228 1.00 92.94 81 SER A C 1
ATOM 597 O O . SER A 1 81 ? 20.469 11.790 -12.344 1.00 92.94 81 SER A O 1
ATOM 599 N N . SER A 1 82 ? 18.732 12.440 -13.612 1.00 92.56 82 SER A N 1
ATOM 600 C CA . SER A 1 82 ? 18.598 13.797 -13.057 1.00 92.56 82 SER A CA 1
ATOM 601 C C . SER A 1 82 ? 18.224 13.810 -11.568 1.00 92.56 82 SER A C 1
ATOM 603 O O . SER A 1 82 ? 18.589 14.737 -10.851 1.00 92.56 82 SER A O 1
ATOM 605 N N . LEU A 1 83 ? 17.529 12.772 -11.092 1.00 94.00 83 LEU A N 1
ATOM 606 C CA . LEU A 1 83 ? 17.029 12.667 -9.715 1.00 94.00 83 LEU A CA 1
ATOM 607 C C . LEU A 1 83 ? 17.749 11.594 -8.886 1.00 94.00 83 LEU A C 1
ATOM 609 O O . LEU A 1 83 ? 17.539 11.508 -7.679 1.00 94.00 83 LEU A O 1
ATOM 613 N N . ASN A 1 84 ? 18.558 10.747 -9.527 1.00 92.69 84 ASN A N 1
ATOM 614 C CA . ASN A 1 84 ? 19.129 9.530 -8.950 1.00 92.69 84 ASN A CA 1
ATOM 615 C C . ASN A 1 84 ? 18.073 8.626 -8.269 1.00 92.69 84 ASN A C 1
ATOM 617 O O . ASN A 1 84 ? 18.291 8.066 -7.194 1.00 92.69 84 ASN A O 1
ATOM 621 N N . VAL A 1 85 ? 16.897 8.497 -8.895 1.00 95.50 85 VAL A N 1
ATOM 622 C CA . VAL A 1 85 ? 15.774 7.695 -8.382 1.00 95.50 85 VAL A CA 1
ATOM 623 C C . VAL A 1 85 ? 15.623 6.421 -9.205 1.00 95.50 85 VAL A C 1
ATOM 625 O O . VAL A 1 85 ? 15.521 6.476 -10.430 1.00 95.50 85 VAL A O 1
ATOM 628 N N . SER A 1 86 ? 15.570 5.267 -8.532 1.00 95.38 86 SER A N 1
ATOM 629 C CA . SER A 1 86 ? 15.187 4.000 -9.164 1.00 95.38 86 SER A CA 1
ATOM 630 C C . SER A 1 86 ? 13.670 3.923 -9.317 1.00 95.38 86 SER A C 1
ATOM 632 O O . SER A 1 86 ? 12.930 4.082 -8.346 1.00 95.38 86 SER A O 1
ATOM 634 N N . CYS A 1 87 ? 13.225 3.598 -10.522 1.00 95.50 87 CYS A N 1
ATOM 635 C CA . CYS A 1 87 ? 11.830 3.495 -10.912 1.00 95.50 87 CYS A CA 1
ATOM 636 C C . CYS A 1 87 ? 11.529 2.077 -11.403 1.00 95.50 87 CYS A C 1
ATOM 638 O O . CYS A 1 87 ? 12.327 1.489 -12.129 1.00 95.50 87 CYS A O 1
ATOM 640 N N . ASP A 1 88 ? 10.349 1.569 -11.047 1.00 94.25 88 ASP A N 1
ATOM 641 C CA . ASP A 1 88 ? 9.802 0.311 -11.555 1.00 94.25 88 ASP A CA 1
ATOM 642 C C . ASP A 1 88 ? 8.477 0.620 -12.268 1.00 94.25 88 ASP A C 1
ATOM 644 O O . ASP A 1 88 ? 7.554 1.168 -11.661 1.00 94.25 88 ASP A O 1
ATOM 648 N N . VAL A 1 89 ? 8.354 0.247 -13.542 1.00 94.12 89 VAL A N 1
ATOM 649 C CA . VAL A 1 89 ? 7.106 0.343 -14.312 1.00 94.12 89 VAL A CA 1
ATOM 650 C C . VAL A 1 89 ? 6.590 -1.058 -14.583 1.00 94.12 89 VAL A C 1
ATOM 652 O O . VAL A 1 89 ? 7.234 -1.845 -15.268 1.00 94.12 89 VAL A O 1
ATOM 655 N N . SER A 1 90 ? 5.414 -1.374 -14.048 1.00 92.00 90 SER A N 1
ATOM 656 C CA . SER A 1 90 ? 4.730 -2.642 -14.300 1.00 92.00 90 SER A CA 1
ATOM 657 C C . SER A 1 90 ? 3.592 -2.471 -15.295 1.00 92.00 90 SER A C 1
ATOM 659 O O . SER A 1 90 ? 2.809 -1.529 -15.164 1.00 92.00 90 SER A O 1
ATOM 661 N N . VAL A 1 91 ? 3.434 -3.419 -16.213 1.00 87.50 91 VAL A N 1
ATOM 662 C CA . VAL A 1 91 ? 2.340 -3.417 -17.194 1.00 87.50 91 VAL A CA 1
ATOM 663 C C . VAL A 1 91 ? 1.223 -4.359 -16.742 1.00 87.50 91 VAL A C 1
ATOM 665 O O . VAL A 1 91 ? 1.479 -5.393 -16.127 1.00 87.50 91 VAL A O 1
ATOM 668 N N . ASN A 1 92 ? -0.030 -3.975 -17.001 1.00 83.88 92 ASN A N 1
ATOM 669 C CA . ASN A 1 92 ? -1.237 -4.750 -16.675 1.00 83.88 92 ASN A CA 1
ATOM 670 C C . ASN A 1 92 ? -1.463 -5.041 -15.177 1.00 83.88 92 ASN A C 1
ATOM 672 O O . ASN A 1 92 ? -2.243 -5.916 -14.813 1.00 83.88 92 ASN A O 1
ATOM 676 N N . ARG A 1 93 ? -0.856 -4.263 -14.269 1.00 87.25 93 ARG A N 1
ATOM 677 C CA . ARG A 1 93 ? -1.107 -4.356 -12.819 1.00 87.25 93 ARG A CA 1
ATOM 678 C C . ARG A 1 93 ? -2.340 -3.548 -12.385 1.00 87.25 93 ARG A C 1
ATOM 680 O O . ARG A 1 93 ? -2.244 -2.679 -11.519 1.00 87.25 93 ARG A O 1
ATOM 687 N N . ARG A 1 94 ? -3.506 -3.829 -12.975 1.00 89.75 94 ARG A N 1
ATOM 688 C CA . ARG A 1 94 ? -4.726 -3.004 -12.831 1.00 89.75 94 ARG A CA 1
ATOM 689 C C . ARG A 1 94 ? -5.265 -2.914 -11.399 1.00 89.75 94 ARG A C 1
ATOM 691 O O . ARG A 1 94 ? -5.729 -1.856 -10.996 1.00 89.75 94 ARG A O 1
ATOM 698 N N . LEU A 1 95 ? -5.128 -3.975 -10.602 1.00 92.88 95 LEU A N 1
ATOM 699 C CA . LEU A 1 95 ? -5.527 -3.985 -9.183 1.00 92.88 95 LEU A CA 1
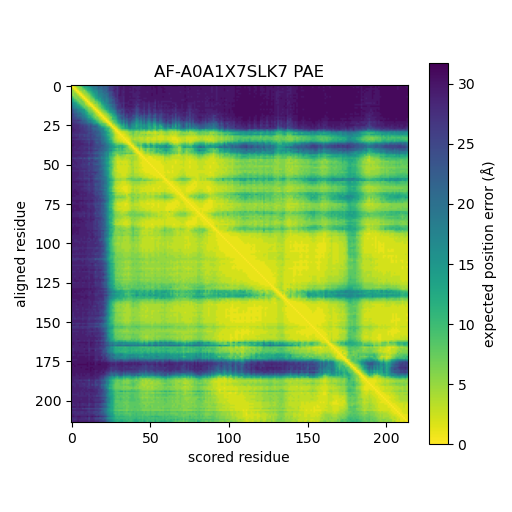ATOM 700 C C . LEU A 1 95 ? -4.552 -3.233 -8.259 1.00 92.88 95 LEU A C 1
ATOM 702 O O . LEU A 1 95 ? -4.891 -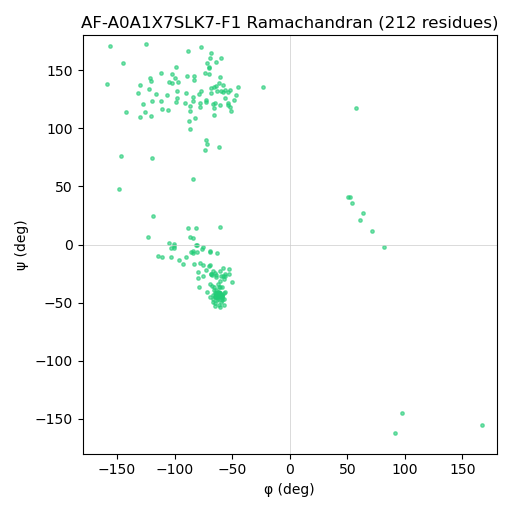2.896 -7.125 1.00 92.88 95 LEU A O 1
ATOM 706 N N . GLY A 1 96 ? -3.324 -2.969 -8.720 1.00 92.25 96 GLY A N 1
ATOM 707 C CA . GLY A 1 96 ? -2.269 -2.345 -7.916 1.00 92.25 96 GLY A CA 1
ATOM 708 C C . GLY A 1 96 ? -2.668 -0.983 -7.332 1.00 92.25 96 GLY A C 1
ATOM 709 O O . GLY A 1 96 ? -2.567 -0.814 -6.116 1.00 92.25 96 GLY A O 1
ATOM 710 N N . PRO A 1 97 ? -3.152 -0.031 -8.151 1.00 92.69 97 PRO A N 1
ATOM 711 C CA . PRO A 1 97 ? -3.611 1.273 -7.677 1.00 92.69 97 PRO A CA 1
ATOM 712 C C . PRO A 1 97 ? -4.715 1.197 -6.612 1.00 92.69 97 PRO A C 1
ATOM 714 O O . PRO A 1 97 ? -4.642 1.918 -5.618 1.00 92.69 97 PRO A O 1
ATOM 717 N N . TYR A 1 98 ? -5.690 0.296 -6.767 1.00 94.94 98 TYR A N 1
ATOM 718 C CA . TYR A 1 98 ? -6.795 0.129 -5.814 1.00 94.94 98 TYR A CA 1
ATOM 719 C C . TYR A 1 98 ? -6.307 -0.395 -4.464 1.00 94.94 98 TYR A C 1
ATOM 721 O O . TYR A 1 98 ? -6.648 0.168 -3.425 1.00 94.94 98 TYR A O 1
ATOM 729 N N . ASN A 1 99 ? -5.416 -1.390 -4.468 1.00 95.06 99 ASN A N 1
ATOM 730 C CA . ASN A 1 99 ? -4.798 -1.893 -3.241 1.00 95.06 99 ASN A CA 1
ATOM 731 C C . ASN A 1 99 ? -3.965 -0.812 -2.538 1.00 95.06 99 ASN A C 1
ATOM 733 O O . ASN A 1 99 ? -4.031 -0.679 -1.318 1.00 95.06 99 ASN A O 1
ATOM 737 N N . SER A 1 100 ? -3.212 -0.005 -3.290 1.00 95.88 100 SER A N 1
ATOM 738 C CA . SER A 1 100 ? -2.463 1.128 -2.731 1.00 95.88 100 SER A CA 1
ATOM 739 C C . SER A 1 100 ? -3.391 2.190 -2.134 1.00 95.88 100 SER A C 1
ATOM 741 O O . SER A 1 100 ? -3.101 2.725 -1.064 1.00 95.88 100 SER A O 1
ATOM 743 N N . LYS A 1 101 ? -4.530 2.470 -2.782 1.00 96.06 101 LYS A N 1
ATOM 744 C CA . LYS A 1 101 ? -5.561 3.388 -2.276 1.00 96.06 101 LYS A CA 1
ATOM 745 C C . LYS A 1 101 ? -6.190 2.860 -0.983 1.00 96.06 101 LYS A C 1
ATOM 747 O O . LYS A 1 101 ? -6.338 3.629 -0.037 1.00 96.06 101 LYS A O 1
ATOM 752 N N . LEU A 1 102 ? -6.485 1.560 -0.916 1.00 96.56 102 LEU A N 1
ATOM 753 C CA . LEU A 1 102 ? -7.006 0.895 0.280 1.00 96.56 102 LEU A CA 1
ATOM 754 C C . LEU A 1 102 ? -6.004 0.948 1.442 1.00 96.56 102 LEU A C 1
ATOM 756 O O . LEU A 1 102 ? -6.359 1.350 2.547 1.00 96.56 102 LEU A O 1
ATOM 760 N N . LEU A 1 103 ? -4.734 0.611 1.202 1.00 97.69 103 LEU A N 1
ATOM 761 C CA . LEU A 1 103 ? -3.697 0.703 2.234 1.00 97.69 103 LEU A CA 1
ATOM 762 C C . LEU A 1 103 ? -3.503 2.139 2.726 1.00 97.69 103 LEU A C 1
ATOM 764 O O . LEU A 1 103 ? -3.385 2.361 3.928 1.00 97.69 103 LEU A O 1
ATOM 768 N N . LYS A 1 104 ? -3.519 3.125 1.822 1.00 97.38 104 LYS A N 1
ATOM 769 C CA . LYS A 1 104 ? -3.448 4.543 2.195 1.00 97.38 104 LYS A CA 1
ATOM 770 C C . LYS A 1 104 ? -4.633 4.958 3.069 1.00 97.38 104 LYS A C 1
ATOM 772 O O . LYS A 1 104 ? -4.436 5.674 4.044 1.00 97.38 104 LYS A O 1
ATOM 777 N N . ALA A 1 105 ? -5.840 4.493 2.748 1.00 96.75 105 ALA A N 1
ATOM 778 C CA . ALA A 1 105 ? -7.020 4.731 3.572 1.00 96.75 105 ALA A CA 1
ATOM 779 C C . ALA A 1 105 ? -6.831 4.178 4.993 1.00 96.75 105 ALA A C 1
ATOM 781 O O . ALA A 1 105 ? -7.098 4.887 5.957 1.00 96.75 105 ALA A O 1
ATOM 782 N N . TYR A 1 106 ? -6.293 2.964 5.132 1.00 97.81 106 TYR A N 1
ATOM 783 C CA . TYR A 1 106 ? -6.016 2.368 6.442 1.00 97.81 106 TYR A CA 1
ATOM 784 C C . TYR A 1 106 ? -4.974 3.136 7.248 1.00 97.81 106 TYR A C 1
ATOM 786 O O . TYR A 1 106 ? -5.179 3.400 8.430 1.00 97.81 106 TYR A O 1
ATOM 794 N N . LEU A 1 107 ? -3.875 3.526 6.604 1.00 97.12 107 LEU A N 1
ATOM 795 C CA . LEU A 1 107 ? -2.781 4.252 7.252 1.00 97.12 107 LEU A CA 1
ATOM 796 C C . LEU A 1 107 ? -3.191 5.637 7.760 1.00 97.12 107 LEU A C 1
ATOM 798 O O . LEU A 1 107 ? -2.586 6.132 8.711 1.00 97.12 107 LEU A O 1
ATOM 802 N N . ASN A 1 108 ? -4.205 6.232 7.133 1.00 97.06 108 ASN A N 1
ATOM 803 C CA . ASN A 1 108 ? -4.719 7.558 7.462 1.00 97.06 108 ASN A CA 1
ATOM 804 C C . ASN A 1 108 ? -5.935 7.531 8.397 1.00 97.06 108 ASN A C 1
ATOM 806 O O . ASN A 1 108 ? -6.312 8.579 8.909 1.00 97.06 108 ASN A O 1
ATOM 810 N N . PHE A 1 109 ? -6.568 6.373 8.597 1.00 96.62 109 PHE A N 1
ATOM 811 C CA . PHE A 1 109 ? -7.797 6.281 9.384 1.00 96.62 109 PHE A CA 1
ATOM 812 C C . PHE A 1 109 ? -7.558 6.473 10.882 1.00 96.62 109 PHE A C 1
ATOM 814 O O . PHE A 1 109 ? -8.323 7.161 11.551 1.00 96.62 109 PHE A O 1
ATOM 821 N N . ASP A 1 110 ? -6.480 5.887 11.403 1.00 97.50 110 ASP A N 1
ATOM 822 C CA . ASP A 1 110 ? -6.075 6.042 12.796 1.00 97.50 110 ASP A CA 1
ATOM 823 C C . ASP A 1 110 ? -4.583 6.386 12.871 1.00 97.50 110 ASP A C 1
ATOM 825 O O . ASP A 1 110 ? -3.730 5.718 12.277 1.00 97.50 110 ASP A O 1
ATOM 829 N N . LYS A 1 111 ? -4.260 7.437 13.632 1.00 96.94 111 LYS A N 1
ATOM 830 C CA . LYS A 1 111 ? -2.901 7.984 13.767 1.00 96.94 111 LYS A CA 1
ATOM 831 C C . LYS A 1 111 ? -1.866 6.973 14.275 1.00 96.94 111 LYS A C 1
ATOM 833 O O . LYS A 1 111 ? -0.672 7.199 14.097 1.00 96.94 111 LYS A O 1
ATOM 838 N N . ARG A 1 112 ? -2.293 5.882 14.922 1.00 97.56 112 ARG A N 1
ATOM 839 C CA . ARG A 1 112 ? -1.416 4.841 15.484 1.00 97.56 112 ARG A CA 1
ATOM 840 C C . ARG A 1 112 ? -0.917 3.850 14.431 1.00 97.56 112 ARG A C 1
ATOM 842 O O . ARG A 1 112 ? 0.145 3.262 14.614 1.00 97.56 112 ARG A O 1
ATOM 849 N N . VAL A 1 113 ? -1.635 3.690 13.317 1.00 97.88 113 VAL A N 1
ATOM 850 C CA . VAL A 1 113 ? -1.371 2.638 12.316 1.00 97.88 113 VAL A CA 1
ATOM 851 C C . VAL A 1 113 ? -0.035 2.856 11.618 1.00 97.88 113 VAL A C 1
ATOM 853 O O . VAL A 1 113 ? 0.775 1.936 11.523 1.00 97.88 113 VAL A O 1
ATOM 856 N N . SER A 1 114 ? 0.211 4.078 11.137 1.00 97.25 114 SER A N 1
ATOM 857 C CA . SER A 1 114 ? 1.444 4.393 10.414 1.00 97.25 114 SER A CA 1
ATOM 858 C C . SER A 1 114 ? 2.687 4.188 11.297 1.00 97.25 114 SER A C 1
ATOM 860 O O . SER A 1 114 ? 3.563 3.422 10.890 1.00 97.25 114 SER A O 1
ATOM 862 N N . PRO A 1 115 ? 2.772 4.755 12.520 1.00 97.44 115 PRO A N 1
ATOM 863 C CA . PRO A 1 115 ? 3.888 4.489 13.428 1.00 97.44 115 PRO A CA 1
ATOM 864 C C . PRO A 1 115 ? 4.086 3.002 13.770 1.00 97.44 115 PRO A C 1
ATOM 866 O O . PRO A 1 115 ? 5.224 2.536 13.738 1.00 97.44 115 PRO A O 1
ATOM 869 N N . LEU A 1 116 ? 3.010 2.239 14.018 1.00 97.56 116 LEU A N 1
ATOM 870 C CA . LEU A 1 116 ? 3.094 0.788 14.255 1.00 97.56 116 LEU A CA 1
ATOM 871 C C . LEU A 1 116 ? 3.715 0.058 13.066 1.00 97.56 116 LEU A C 1
ATOM 873 O O . LEU A 1 116 ? 4.606 -0.773 13.237 1.00 97.56 116 LEU A O 1
ATOM 877 N N . LEU A 1 117 ? 3.291 0.399 11.847 1.00 97.56 117 LEU A N 1
ATOM 878 C CA . LEU A 1 117 ? 3.839 -0.202 10.638 1.00 97.56 117 LEU A CA 1
ATOM 879 C C . LEU A 1 117 ? 5.337 0.081 10.499 1.00 97.56 117 LEU A C 1
ATOM 881 O O . LEU A 1 117 ? 6.094 -0.823 10.146 1.00 97.56 117 LEU A O 1
ATOM 885 N N . TYR A 1 118 ? 5.777 1.312 10.776 1.00 96.56 118 TYR A N 1
ATOM 886 C CA . TYR A 1 118 ? 7.197 1.668 10.738 1.00 96.56 118 TYR A CA 1
ATOM 887 C C . TYR A 1 118 ? 8.008 0.920 11.799 1.00 96.56 118 TYR A C 1
ATOM 889 O O . TYR A 1 118 ? 9.072 0.388 11.471 1.00 96.56 118 TYR A O 1
ATOM 897 N N . LEU A 1 119 ? 7.496 0.832 13.030 1.00 96.31 119 LEU A N 1
ATOM 898 C CA . LEU A 1 119 ? 8.143 0.114 14.127 1.00 96.31 119 LEU A CA 1
ATOM 899 C C . LEU A 1 119 ? 8.310 -1.372 13.789 1.00 96.31 119 LEU A C 1
ATOM 901 O O . LEU A 1 119 ? 9.431 -1.882 13.789 1.00 96.31 119 LEU A O 1
ATOM 905 N N . LEU A 1 120 ? 7.217 -2.041 13.410 1.00 95.81 120 LEU A N 1
ATOM 906 C CA . LEU A 1 120 ? 7.222 -3.455 13.031 1.00 95.81 120 LEU A CA 1
ATOM 907 C C . LEU A 1 120 ? 8.141 -3.716 11.843 1.00 95.81 120 LEU A C 1
ATOM 909 O O . LEU A 1 120 ? 8.918 -4.667 11.849 1.00 95.81 120 LEU A O 1
ATOM 913 N N . LYS A 1 121 ? 8.098 -2.851 10.827 1.00 95.44 121 LYS A N 1
ATOM 914 C CA . LYS A 1 121 ? 8.962 -2.972 9.651 1.00 95.44 121 LYS A CA 1
ATOM 915 C C . LYS A 1 121 ? 10.438 -2.873 10.020 1.00 95.44 121 LYS A C 1
ATOM 917 O O . LYS A 1 121 ? 11.240 -3.627 9.474 1.00 95.44 121 LYS A O 1
ATOM 922 N N . SER A 1 122 ? 10.807 -1.942 10.899 1.00 95.00 122 SER A N 1
ATOM 923 C CA . SER A 1 122 ? 12.190 -1.792 11.358 1.00 95.00 122 SER A CA 1
ATOM 924 C C . SER A 1 122 ? 12.636 -3.028 12.138 1.00 95.00 122 SER A C 1
ATOM 926 O O . SER A 1 122 ? 13.637 -3.654 11.795 1.00 95.00 122 SER A O 1
ATOM 928 N N . TRP A 1 123 ? 11.828 -3.449 13.110 1.00 94.88 123 TRP A N 1
ATOM 929 C CA . TRP A 1 123 ? 12.118 -4.603 13.952 1.00 94.88 123 TRP A CA 1
ATOM 930 C C . TRP A 1 123 ? 12.267 -5.901 13.144 1.00 94.88 123 TRP A C 1
ATOM 932 O O . TRP A 1 123 ? 13.292 -6.574 13.237 1.00 94.88 123 TRP A O 1
ATOM 942 N N . LEU A 1 124 ? 11.315 -6.210 12.259 1.00 95.06 124 LEU A N 1
ATOM 943 C CA . LEU A 1 124 ? 11.352 -7.432 11.448 1.00 95.06 124 LEU A CA 1
ATOM 944 C C . LEU A 1 124 ? 12.494 -7.449 10.423 1.00 95.06 124 LEU A C 1
ATOM 946 O O . LEU A 1 124 ? 12.956 -8.526 10.036 1.00 95.06 124 LEU A O 1
ATOM 950 N N . ARG A 1 125 ? 12.967 -6.280 9.975 1.00 93.62 125 ARG A N 1
ATOM 951 C CA . ARG A 1 125 ? 14.187 -6.182 9.161 1.00 93.62 125 ARG A CA 1
ATOM 952 C C . ARG A 1 125 ? 15.425 -6.521 9.978 1.00 93.62 125 ARG A C 1
ATOM 954 O O . ARG A 1 125 ? 16.236 -7.310 9.505 1.00 93.62 125 ARG A O 1
ATOM 961 N N . THR A 1 126 ? 15.541 -5.993 11.195 1.00 93.31 126 THR A N 1
ATOM 962 C CA . THR A 1 126 ? 16.647 -6.310 12.111 1.00 93.31 126 THR A CA 1
ATOM 963 C C . THR A 1 126 ? 16.671 -7.795 12.473 1.00 93.31 126 THR A C 1
ATOM 965 O O . THR A 1 126 ? 17.738 -8.397 12.522 1.00 93.31 126 THR A O 1
ATOM 968 N N . CYS A 1 127 ? 15.505 -8.424 12.626 1.00 93.12 127 CYS A N 1
ATOM 969 C CA . CYS A 1 127 ? 15.390 -9.868 12.843 1.00 93.12 127 CYS A CA 1
ATOM 970 C C . CYS A 1 127 ? 15.624 -10.720 11.577 1.00 93.12 127 CYS A C 1
ATOM 972 O O . CYS A 1 127 ? 15.544 -11.943 11.649 1.00 93.12 127 CYS A O 1
ATOM 974 N N . GLY A 1 128 ? 15.856 -10.118 10.404 1.00 91.69 128 GLY A N 1
ATOM 975 C CA . GLY A 1 128 ? 16.084 -10.843 9.147 1.00 91.69 128 GLY A CA 1
ATOM 976 C C . GLY A 1 128 ? 14.844 -11.526 8.548 1.00 91.69 128 GLY A C 1
ATOM 977 O O . GLY A 1 128 ? 14.967 -12.304 7.600 1.00 91.69 128 GLY A O 1
ATOM 978 N N . VAL A 1 129 ? 13.645 -11.225 9.055 1.00 91.94 129 VAL A N 1
ATOM 979 C CA . VAL A 1 129 ? 12.365 -11.810 8.606 1.00 91.94 129 VAL A CA 1
ATOM 980 C C . VAL A 1 129 ? 11.860 -11.144 7.320 1.00 91.94 129 VAL A C 1
ATOM 982 O O . VAL A 1 129 ? 11.180 -11.769 6.502 1.00 91.94 129 VAL A O 1
ATOM 985 N N . MET A 1 130 ? 12.212 -9.873 7.113 1.00 91.69 130 MET A N 1
ATOM 986 C CA . MET A 1 130 ? 11.865 -9.112 5.911 1.00 91.69 130 MET A CA 1
ATOM 987 C C . MET A 1 130 ? 13.033 -8.990 4.934 1.00 91.69 130 MET A C 1
A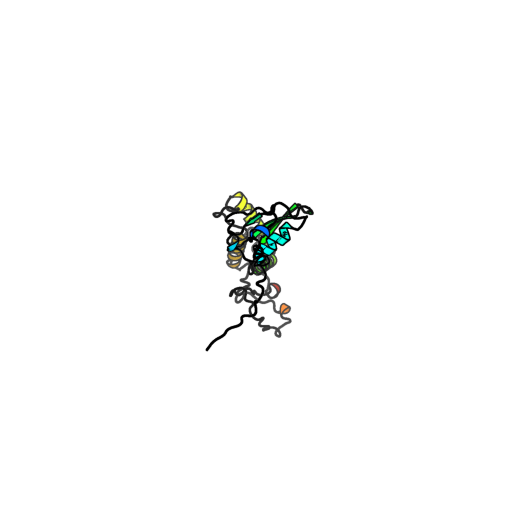TOM 989 O O . MET A 1 130 ? 14.184 -8.830 5.333 1.00 91.69 130 MET A O 1
ATOM 993 N N . GLY A 1 131 ? 12.722 -8.962 3.639 1.00 83.25 131 GLY A N 1
ATOM 994 C CA . GLY A 1 131 ? 13.704 -8.710 2.590 1.00 83.25 131 GLY A CA 1
ATOM 995 C C . GLY A 1 131 ? 13.179 -9.046 1.200 1.00 83.25 131 GLY A C 1
ATOM 996 O O . GLY A 1 131 ? 11.976 -9.002 0.951 1.00 83.25 131 GLY A O 1
ATOM 997 N N . PHE A 1 132 ? 14.101 -9.341 0.285 1.00 76.62 132 PHE A N 1
ATOM 998 C CA . PHE A 1 132 ? 13.803 -9.621 -1.125 1.00 76.62 132 PHE A CA 1
ATOM 999 C C . PHE A 1 132 ? 13.860 -11.114 -1.468 1.00 76.62 132 PHE A C 1
ATOM 1001 O O . PHE A 1 132 ? 13.584 -11.497 -2.605 1.00 76.62 132 PHE A O 1
ATOM 1008 N N . LYS A 1 133 ? 14.223 -11.971 -0.504 1.00 80.31 133 LYS A N 1
ATOM 1009 C CA . LYS A 1 133 ? 14.226 -13.423 -0.702 1.00 80.31 133 LYS A CA 1
ATOM 1010 C C . LYS A 1 133 ? 12.792 -13.940 -0.718 1.00 80.31 133 LYS A C 1
ATOM 1012 O O . LYS A 1 133 ? 11.937 -13.447 0.008 1.00 80.31 133 LYS A O 1
ATOM 1017 N N . ARG A 1 134 ? 12.544 -14.998 -1.493 1.00 71.94 134 ARG A N 1
ATOM 1018 C CA . ARG A 1 134 ? 11.213 -15.616 -1.630 1.00 71.94 134 ARG A CA 1
ATOM 1019 C C . ARG A 1 134 ? 10.612 -16.097 -0.300 1.00 71.94 134 ARG A C 1
ATOM 1021 O O . ARG A 1 134 ? 9.396 -16.152 -0.181 1.00 71.94 134 ARG A O 1
ATOM 1028 N N . THR A 1 135 ? 11.449 -16.440 0.677 1.00 78.50 135 THR A N 1
ATOM 1029 C CA . THR A 1 135 ? 11.042 -16.909 2.012 1.00 78.50 135 THR A CA 1
ATOM 1030 C C . THR A 1 135 ? 10.778 -15.781 3.012 1.00 78.50 135 THR A C 1
ATOM 1032 O O . THR A 1 135 ? 10.330 -16.052 4.120 1.00 78.50 135 THR A O 1
ATOM 1035 N N . GLN A 1 136 ? 11.064 -14.528 2.649 1.00 87.69 136 GLN A N 1
ATOM 1036 C CA . GLN A 1 136 ? 10.923 -13.372 3.532 1.00 87.69 136 GLN A CA 1
ATOM 1037 C C . GLN A 1 136 ? 9.619 -12.615 3.266 1.00 87.69 136 GLN A C 1
ATOM 1039 O O . GLN A 1 136 ? 9.091 -12.595 2.153 1.00 87.69 136 GLN A O 1
ATOM 1044 N N . ILE A 1 137 ? 9.112 -11.947 4.301 1.00 90.38 137 ILE A N 1
ATOM 1045 C CA . ILE A 1 137 ? 7.876 -11.164 4.219 1.00 90.38 137 ILE A CA 1
ATOM 1046 C C . ILE A 1 137 ? 8.165 -9.837 3.505 1.00 90.38 137 ILE A C 1
ATOM 1048 O O . ILE A 1 137 ? 9.121 -9.127 3.830 1.00 90.38 137 ILE A O 1
ATOM 1052 N N . ASN A 1 138 ? 7.325 -9.480 2.531 1.00 90.94 138 ASN A N 1
ATOM 1053 C CA . ASN A 1 138 ? 7.411 -8.191 1.844 1.00 90.94 138 ASN A CA 1
ATOM 1054 C C . ASN A 1 138 ? 6.594 -7.103 2.575 1.00 90.94 138 ASN A C 1
ATOM 1056 O O . ASN A 1 138 ? 5.757 -7.391 3.430 1.00 90.94 138 ASN A O 1
ATOM 1060 N N . ASN A 1 139 ? 6.814 -5.832 2.221 1.00 92.25 139 ASN A N 1
ATOM 1061 C CA . ASN A 1 139 ? 6.128 -4.707 2.875 1.00 92.25 139 ASN A CA 1
ATOM 1062 C C . ASN A 1 139 ? 4.594 -4.794 2.769 1.00 92.25 139 ASN A C 1
ATOM 1064 O O . ASN A 1 139 ? 3.906 -4.416 3.709 1.00 92.25 139 ASN A O 1
ATOM 1068 N N . TYR A 1 140 ? 4.065 -5.283 1.643 1.00 93.56 140 TYR A N 1
ATOM 1069 C CA . TYR A 1 140 ? 2.623 -5.388 1.420 1.00 93.56 140 TYR A CA 1
ATOM 1070 C C . TYR A 1 140 ? 1.989 -6.418 2.364 1.00 93.56 140 TYR A C 1
ATOM 1072 O O . TYR A 1 140 ? 1.009 -6.115 3.039 1.00 93.56 140 TYR A O 1
ATOM 1080 N N . SER A 1 141 ? 2.598 -7.600 2.480 1.00 94.56 141 SER A N 1
ATOM 1081 C CA . SER A 1 141 ? 2.181 -8.643 3.418 1.00 94.56 141 SER A CA 1
ATOM 1082 C C . SER A 1 141 ? 2.219 -8.155 4.866 1.00 94.56 141 SER A C 1
ATOM 1084 O O . SER A 1 141 ? 1.253 -8.366 5.591 1.00 94.56 141 SER A O 1
ATOM 1086 N N . LEU A 1 142 ? 3.276 -7.439 5.272 1.00 96.44 142 LEU A N 1
ATOM 1087 C CA . LEU A 1 142 ? 3.350 -6.850 6.612 1.00 96.44 142 LEU A CA 1
ATOM 1088 C C . LEU A 1 142 ?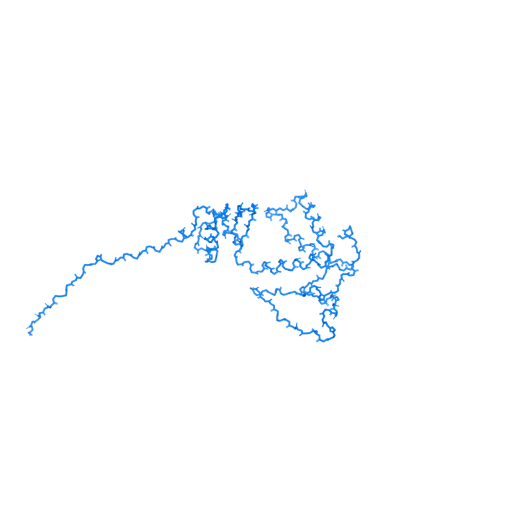 2.207 -5.855 6.869 1.00 96.44 142 LEU A C 1
ATOM 1090 O O . LEU A 1 142 ? 1.583 -5.900 7.926 1.00 96.44 142 LEU A O 1
ATOM 1094 N N . SER A 1 143 ? 1.907 -4.975 5.907 1.00 97.38 143 SER A N 1
ATOM 1095 C CA . SER A 1 143 ? 0.791 -4.032 6.034 1.00 97.38 143 SER A CA 1
ATOM 1096 C C . SER A 1 143 ? -0.544 -4.749 6.229 1.00 97.38 143 SER A C 1
ATOM 1098 O O . SER A 1 143 ? -1.309 -4.360 7.106 1.00 97.38 143 SER A O 1
ATOM 1100 N N . LEU A 1 144 ? -0.809 -5.816 5.468 1.00 97.50 144 LEU A N 1
ATOM 1101 C CA . LEU A 1 144 ? -2.033 -6.608 5.623 1.00 97.50 144 LEU A CA 1
ATOM 1102 C C . LEU A 1 144 ? -2.104 -7.317 6.979 1.00 97.50 144 LEU A C 1
ATOM 1104 O O . LEU A 1 144 ? -3.161 -7.314 7.604 1.00 97.50 144 LEU A O 1
ATOM 1108 N N . MET A 1 145 ? -0.990 -7.885 7.453 1.00 97.25 145 MET A N 1
ATOM 1109 C CA . MET A 1 145 ? -0.925 -8.525 8.771 1.00 97.25 145 MET A CA 1
ATOM 1110 C C . MET A 1 145 ? -1.244 -7.536 9.894 1.00 97.25 145 MET A C 1
ATOM 1112 O O . MET A 1 145 ? -2.050 -7.852 10.767 1.00 97.25 145 MET A O 1
ATOM 1116 N N . LEU A 1 146 ? -0.664 -6.331 9.851 1.00 98.06 146 LEU A N 1
ATOM 1117 C CA . LEU A 1 146 ? -0.954 -5.285 10.831 1.00 98.06 146 LEU A CA 1
ATOM 1118 C C . LEU A 1 146 ? -2.425 -4.857 10.777 1.00 98.06 146 LEU A C 1
ATOM 1120 O O . LEU A 1 146 ? -3.073 -4.777 11.816 1.00 98.06 146 LEU A O 1
ATOM 1124 N N . ILE A 1 147 ? -2.964 -4.608 9.579 1.00 98.00 147 ILE A N 1
ATOM 1125 C CA . ILE A 1 147 ? -4.374 -4.226 9.415 1.00 98.00 147 ILE A CA 1
ATOM 1126 C C . ILE A 1 147 ? -5.288 -5.293 10.018 1.00 98.00 147 ILE A C 1
ATOM 1128 O O . ILE A 1 147 ? -6.181 -4.963 10.795 1.00 98.00 147 ILE A O 1
ATOM 1132 N N . TYR A 1 148 ? -5.035 -6.566 9.713 1.00 97.56 148 TYR A N 1
ATOM 1133 C CA . TYR A 1 148 ? -5.809 -7.676 10.253 1.00 97.56 148 TYR A CA 1
ATOM 1134 C C . TYR A 1 148 ? -5.720 -7.759 11.783 1.00 97.56 148 TYR A C 1
ATOM 1136 O O . TYR A 1 148 ? -6.745 -7.903 12.446 1.00 97.56 148 TYR A O 1
ATOM 1144 N N . ALA A 1 149 ? -4.524 -7.616 12.360 1.00 97.75 149 ALA A N 1
ATOM 1145 C CA . ALA A 1 149 ? -4.346 -7.615 13.811 1.00 97.75 149 ALA A CA 1
ATOM 1146 C C . ALA A 1 149 ? -5.157 -6.491 14.480 1.00 97.75 149 ALA A C 1
ATOM 1148 O O . ALA A 1 149 ? -5.904 -6.740 15.424 1.00 97.75 149 ALA A O 1
ATOM 1149 N N . LEU A 1 150 ? -5.100 -5.276 13.927 1.00 97.75 150 LEU A N 1
ATOM 1150 C CA . LEU A 1 150 ? -5.838 -4.107 14.418 1.00 97.75 150 LEU A CA 1
ATOM 1151 C C . LEU A 1 150 ? -7.361 -4.204 14.222 1.00 97.75 150 LEU A C 1
ATOM 1153 O O . LEU A 1 150 ? -8.119 -3.586 14.969 1.00 97.75 150 LEU A O 1
ATOM 1157 N N . GLN A 1 151 ? -7.832 -4.986 13.248 1.00 96.62 151 GLN A N 1
ATOM 1158 C CA . GLN A 1 151 ? -9.254 -5.322 13.095 1.00 96.62 151 GLN A CA 1
ATOM 1159 C C . GLN A 1 151 ? -9.747 -6.318 14.153 1.00 96.62 151 GLN A C 1
ATOM 1161 O O . GLN A 1 151 ? -10.950 -6.411 14.392 1.00 96.62 151 GLN A O 1
ATOM 1166 N N . LYS A 1 152 ? -8.840 -7.089 14.765 1.00 96.00 152 LYS A N 1
ATOM 1167 C CA . LYS A 1 152 ? -9.156 -8.141 15.742 1.00 96.00 152 LYS A CA 1
ATOM 1168 C C . LYS A 1 152 ? -8.957 -7.722 17.197 1.00 96.00 152 LYS A C 1
ATOM 1170 O O . LYS A 1 152 ? -9.277 -8.508 18.085 1.00 96.00 152 LYS A O 1
ATOM 1175 N N . THR A 1 153 ? -8.471 -6.510 17.462 1.00 96.38 153 THR A N 1
ATOM 1176 C CA . THR A 1 153 ? -8.398 -5.988 18.831 1.00 96.38 153 THR A CA 1
ATOM 1177 C C . THR A 1 153 ? -9.797 -5.832 19.432 1.00 96.38 153 THR A C 1
ATOM 1179 O O . THR A 1 153 ? -10.784 -5.670 18.714 1.00 96.38 153 THR A O 1
ATOM 1182 N N . SER A 1 154 ? -9.887 -5.836 20.763 1.00 94.56 154 SER A N 1
ATOM 1183 C CA . SER A 1 154 ? -11.132 -5.569 21.485 1.00 94.56 154 SER A CA 1
ATOM 1184 C C . SER A 1 154 ? -10.950 -4.355 22.402 1.00 94.56 154 SER A C 1
ATOM 1186 O O . SER A 1 154 ? -10.199 -4.453 23.372 1.00 94.56 154 SER A O 1
ATOM 1188 N N . PRO A 1 155 ? -11.587 -3.205 22.108 1.00 95.06 155 PRO A N 1
ATOM 1189 C CA . PRO A 1 155 ? -12.366 -2.902 20.897 1.00 95.06 155 PRO A CA 1
ATOM 1190 C C . PRO A 1 155 ? -11.482 -2.790 19.627 1.00 95.06 155 PRO A C 1
ATOM 1192 O O . PRO A 1 155 ? -10.269 -2.584 19.743 1.00 95.06 155 PRO A O 1
ATOM 1195 N N . PRO A 1 156 ? -12.045 -2.911 18.409 1.00 96.06 156 PRO A N 1
ATOM 1196 C CA . PRO A 1 156 ? -11.274 -2.876 17.162 1.00 96.06 156 PRO A CA 1
ATOM 1197 C C . PRO A 1 156 ? -10.684 -1.486 16.880 1.00 96.06 156 PRO A C 1
ATOM 1199 O O . PRO A 1 156 ? -11.370 -0.467 16.998 1.00 96.06 156 PRO A O 1
ATOM 1202 N N . VAL A 1 157 ? -9.409 -1.432 16.487 1.00 97.31 157 VAL A N 1
ATOM 1203 C CA . VAL A 1 157 ? -8.731 -0.191 16.070 1.00 97.31 157 VAL A CA 1
ATOM 1204 C C . VAL A 1 157 ? -9.106 0.180 14.636 1.00 97.31 157 VAL A C 1
ATOM 1206 O O . VAL A 1 157 ? -9.286 1.356 14.337 1.00 97.31 157 VAL A O 1
ATOM 1209 N N . LEU A 1 158 ? -9.266 -0.808 13.753 1.00 97.06 158 LEU A N 1
ATOM 1210 C CA . LEU A 1 158 ? -9.605 -0.594 12.345 1.00 97.06 158 LEU A CA 1
ATOM 1211 C C . LEU A 1 158 ? -10.909 -1.305 11.947 1.00 97.06 158 LEU A C 1
ATOM 1213 O O . LEU A 1 158 ? -11.138 -2.435 12.379 1.00 97.06 158 LEU A O 1
ATOM 1217 N N . PRO A 1 159 ? -11.734 -0.708 11.067 1.00 96.06 159 PRO A N 1
ATOM 1218 C CA . PRO A 1 159 ? -12.831 -1.404 10.399 1.00 96.06 159 PRO A CA 1
ATOM 1219 C C . PRO A 1 159 ? -12.343 -2.297 9.248 1.00 96.06 159 PRO A C 1
ATOM 1221 O O . PRO A 1 159 ? -11.216 -2.192 8.758 1.00 96.06 159 PRO A O 1
ATOM 1224 N N . CYS A 1 160 ? -13.236 -3.127 8.716 1.00 94.88 160 CYS A N 1
ATOM 1225 C CA . CYS A 1 160 ? -13.093 -3.649 7.358 1.00 94.88 160 CYS A CA 1
ATOM 1226 C C . CYS A 1 160 ? -13.740 -2.661 6.376 1.00 94.88 160 CYS A C 1
ATOM 1228 O O . CYS A 1 160 ? -14.962 -2.586 6.310 1.00 94.88 160 CYS A O 1
ATOM 1230 N N . PHE A 1 161 ? -12.965 -1.895 5.598 1.00 93.25 161 PHE A N 1
ATOM 1231 C CA . PHE A 1 161 ? -13.554 -0.922 4.664 1.00 93.25 161 PHE A CA 1
ATOM 1232 C C . PHE A 1 161 ? -14.336 -1.576 3.521 1.00 93.25 161 PHE A C 1
ATOM 1234 O O . PHE A 1 161 ? -15.205 -0.945 2.922 1.00 93.25 161 PHE A O 1
ATOM 1241 N N . GLN A 1 162 ? -14.028 -2.833 3.210 1.00 91.25 162 GLN A N 1
ATOM 1242 C CA . GLN A 1 162 ? -14.722 -3.604 2.179 1.00 91.25 162 GLN A CA 1
ATOM 1243 C C . GLN A 1 162 ? -16.022 -4.242 2.702 1.00 91.25 162 GLN A C 1
ATOM 1245 O O . GLN A 1 162 ? -16.876 -4.610 1.899 1.00 91.25 162 GLN A O 1
ATOM 1250 N N . ASP A 1 163 ? -16.195 -4.336 4.026 1.00 87.56 163 ASP A N 1
ATOM 1251 C CA . ASP A 1 163 ? -17.430 -4.787 4.676 1.00 87.56 163 ASP A CA 1
ATOM 1252 C C . ASP A 1 163 ? -17.653 -4.053 6.018 1.00 87.56 163 ASP A C 1
ATOM 1254 O O . ASP A 1 163 ? -17.407 -4.609 7.092 1.00 87.56 163 ASP A O 1
ATOM 1258 N N . PRO A 1 164 ? -18.087 -2.778 5.993 1.00 76.62 164 PRO A N 1
ATOM 1259 C CA . PRO A 1 164 ? -18.170 -1.937 7.188 1.00 76.62 164 PRO A CA 1
ATOM 1260 C C . PRO A 1 164 ? -19.433 -2.175 8.028 1.00 76.62 164 PRO A C 1
ATOM 1262 O O . PRO A 1 164 ? -19.738 -1.356 8.889 1.00 76.62 164 PRO A O 1
ATOM 1265 N N . LYS A 1 165 ? -20.186 -3.264 7.803 1.00 77.94 165 LYS A N 1
ATOM 1266 C CA . LYS A 1 165 ? -21.508 -3.513 8.424 1.00 77.94 165 LYS A CA 1
ATOM 1267 C C . LYS A 1 165 ? -21.521 -3.412 9.950 1.00 77.94 165 LYS A C 1
ATOM 1269 O O . LYS A 1 165 ? -22.566 -3.159 10.535 1.00 77.94 165 LYS A O 1
ATOM 1274 N N . THR A 1 166 ? -20.380 -3.637 10.592 1.00 76.44 166 THR A N 1
ATOM 1275 C CA . THR A 1 166 ? -20.234 -3.635 12.051 1.00 76.44 166 THR A CA 1
ATOM 1276 C C . THR A 1 166 ? -19.644 -2.339 12.611 1.00 76.44 166 THR A C 1
ATOM 1278 O O . THR A 1 166 ? -19.467 -2.233 13.824 1.00 76.44 166 THR A O 1
ATOM 1281 N N . TRP A 1 167 ? -19.333 -1.349 11.767 1.00 89.88 167 TRP A N 1
ATOM 1282 C CA . TRP A 1 167 ? -18.687 -0.106 12.184 1.00 89.88 167 TRP A CA 1
ATOM 1283 C C . TRP A 1 167 ? -19.666 1.082 12.227 1.00 89.88 167 TRP A C 1
ATOM 1285 O O . TRP A 1 167 ? -20.487 1.221 11.319 1.00 89.88 167 TRP A O 1
ATOM 1295 N N . PRO A 1 168 ? -19.590 1.973 13.238 1.00 86.56 168 PRO A N 1
ATOM 1296 C CA . PRO A 1 168 ? -20.490 3.118 13.323 1.00 86.56 168 PRO A CA 1
ATOM 1297 C C . PRO A 1 168 ? -20.290 4.123 12.176 1.00 86.56 168 PRO A C 1
ATOM 1299 O O . PRO A 1 168 ? -19.161 4.517 11.869 1.00 86.56 168 PRO A O 1
ATOM 1302 N N . LEU A 1 169 ? -21.395 4.592 11.596 1.00 86.19 169 LEU A N 1
ATOM 1303 C CA . LEU A 1 169 ? -21.397 5.590 10.524 1.00 86.19 169 LEU A CA 1
ATOM 1304 C C . LEU A 1 169 ? -21.300 7.020 11.072 1.00 86.19 169 LEU A C 1
ATOM 1306 O O . LEU A 1 169 ? -21.879 7.344 12.109 1.00 86.19 169 LEU A O 1
ATOM 1310 N N . ASN A 1 170 ? -20.607 7.889 10.338 1.00 84.50 170 ASN A N 1
ATOM 1311 C CA . ASN A 1 170 ? -20.599 9.329 10.562 1.00 84.50 170 ASN A CA 1
ATOM 1312 C C . ASN A 1 170 ? -21.782 9.978 9.822 1.00 84.50 170 ASN A C 1
ATOM 1314 O O . ASN A 1 170 ? -21.712 10.214 8.617 1.00 84.50 170 ASN A O 1
ATOM 1318 N N . MET A 1 171 ? -22.871 10.265 10.539 1.00 80.06 171 MET A N 1
ATOM 1319 C CA . MET A 1 171 ? -24.113 10.790 9.947 1.00 80.06 171 MET A CA 1
ATOM 1320 C C . MET A 1 171 ? -23.978 12.219 9.397 1.00 80.06 171 MET A C 1
ATOM 1322 O O . MET A 1 171 ? -24.696 12.580 8.464 1.00 80.06 171 MET A O 1
ATOM 1326 N N . GLU A 1 172 ? -23.039 13.018 9.913 1.00 81.44 172 GLU A N 1
ATOM 1327 C CA . GLU A 1 172 ? -22.768 14.367 9.395 1.00 81.44 172 GLU A CA 1
ATOM 1328 C C . GLU A 1 172 ? -22.212 14.319 7.972 1.00 81.44 172 GLU A C 1
ATOM 1330 O O . GLU A 1 172 ? -22.582 15.135 7.130 1.00 81.44 172 GLU A O 1
ATOM 1335 N N . TRP A 1 173 ? -21.381 13.316 7.670 1.00 73.19 173 TRP A N 1
ATOM 1336 C CA . TRP A 1 173 ? -20.817 13.123 6.333 1.00 73.19 173 TRP A CA 1
ATOM 1337 C C . TRP A 1 173 ? -21.899 12.891 5.271 1.00 73.19 173 TRP A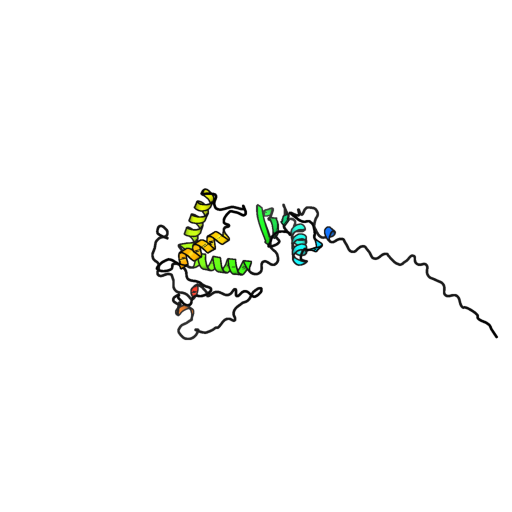 C 1
ATOM 1339 O O . TRP A 1 173 ? -21.752 13.305 4.123 1.00 73.19 173 TRP A O 1
ATOM 1349 N N . TYR A 1 174 ? -23.010 12.266 5.662 1.00 68.88 174 TYR A N 1
ATOM 1350 C CA . TYR A 1 174 ? -24.167 12.045 4.797 1.00 68.88 174 TYR A CA 1
ATOM 1351 C C . TYR A 1 174 ? -25.123 13.249 4.748 1.00 68.88 174 TYR A C 1
ATOM 1353 O O . TYR A 1 174 ? -26.182 13.149 4.140 1.00 68.88 174 TYR A O 1
ATOM 1361 N N . GLY A 1 175 ? -24.794 14.389 5.366 1.00 68.44 175 GLY A N 1
ATOM 1362 C CA . GLY A 1 175 ? -25.685 15.554 5.395 1.00 68.44 175 GLY A CA 1
ATOM 1363 C C . GLY A 1 175 ? -27.004 15.291 6.137 1.00 68.44 175 GLY A C 1
ATOM 1364 O O . GLY A 1 175 ? -28.021 15.899 5.811 1.00 68.44 175 GLY A O 1
ATOM 1365 N N . GLY A 1 176 ? -27.010 14.364 7.105 1.00 63.47 176 GLY A N 1
ATOM 1366 C CA . GLY A 1 176 ? -28.205 13.930 7.835 1.00 63.47 176 GLY A CA 1
ATOM 1367 C C . GLY A 1 176 ? -28.919 12.718 7.215 1.00 63.47 176 GLY A C 1
ATOM 1368 O O . GLY A 1 176 ? -28.353 11.968 6.423 1.00 63.47 176 GLY A O 1
ATOM 1369 N N . ALA A 1 177 ? -30.186 12.497 7.593 1.00 54.41 177 ALA A N 1
ATOM 1370 C CA . ALA A 1 177 ? -30.972 11.303 7.234 1.00 54.41 177 ALA A CA 1
ATOM 1371 C C . ALA A 1 177 ? -31.246 11.116 5.720 1.00 54.41 177 ALA A C 1
ATOM 1373 O O . ALA A 1 177 ? -31.780 10.085 5.316 1.00 54.41 177 ALA A O 1
ATOM 1374 N N . GLY A 1 178 ? -30.900 12.096 4.878 1.00 50.91 178 GLY A N 1
ATOM 1375 C CA . GLY A 1 178 ? -31.346 12.185 3.483 1.00 50.91 178 GLY A CA 1
ATOM 1376 C C . GLY A 1 178 ? -30.466 11.509 2.427 1.00 50.91 178 GLY A C 1
ATOM 1377 O O . GLY A 1 178 ? -30.902 11.387 1.287 1.00 50.91 178 GLY A O 1
ATOM 1378 N N . PHE A 1 179 ? -29.251 11.057 2.751 1.00 51.94 179 PHE A N 1
ATOM 1379 C CA . PHE A 1 179 ? -28.287 10.601 1.730 1.00 51.94 179 PHE A CA 1
ATOM 1380 C C . PHE A 1 179 ? -27.864 9.138 1.864 1.00 51.94 179 PHE A C 1
ATOM 1382 O O . PHE A 1 179 ? -26.806 8.728 1.385 1.00 51.94 179 PHE A O 1
ATOM 1389 N N . MET A 1 180 ? -28.713 8.330 2.498 1.00 49.78 180 MET A N 1
ATOM 1390 C CA . MET A 1 180 ? -28.377 6.967 2.901 1.00 49.78 180 MET A CA 1
ATOM 1391 C C . MET A 1 180 ? -28.206 5.975 1.736 1.00 49.78 180 MET A C 1
ATOM 1393 O O . MET A 1 180 ? -27.809 4.842 1.973 1.00 49.78 180 MET A O 1
ATOM 1397 N N . LEU A 1 181 ? -28.471 6.350 0.479 1.00 49.44 181 LEU A N 1
ATOM 1398 C CA . LEU A 1 181 ? -28.451 5.402 -0.642 1.00 49.44 181 LEU A CA 1
ATOM 1399 C C . LEU A 1 181 ? -28.024 6.023 -1.981 1.00 49.44 181 LEU A C 1
ATOM 1401 O O . LEU A 1 181 ? -28.624 5.717 -3.011 1.00 49.44 181 LEU A O 1
ATOM 1405 N N . ARG A 1 182 ? -26.933 6.803 -2.053 1.00 48.88 182 ARG A N 1
ATOM 1406 C CA . ARG A 1 182 ? -26.164 6.751 -3.314 1.00 48.88 182 ARG A CA 1
ATOM 1407 C C . ARG A 1 182 ? -25.421 5.422 -3.326 1.00 48.88 182 ARG A C 1
ATOM 1409 O O . ARG A 1 182 ? -24.261 5.333 -2.937 1.00 48.88 182 ARG A O 1
ATOM 1416 N N . LYS A 1 183 ? -26.151 4.375 -3.724 1.00 48.97 183 LYS A N 1
ATOM 1417 C CA . LYS A 1 183 ? -25.617 3.068 -4.096 1.00 48.97 183 LYS A CA 1
ATOM 1418 C C . LYS A 1 183 ? -24.708 3.324 -5.293 1.00 48.97 183 LYS A C 1
ATOM 1420 O O . LYS A 1 183 ? -25.154 3.288 -6.432 1.00 48.97 183 LYS A O 1
ATOM 1425 N N . HIS A 1 184 ? -23.469 3.719 -5.019 1.00 57.47 184 HIS A N 1
ATOM 1426 C CA . HIS A 1 184 ? -22.453 3.774 -6.049 1.00 57.47 184 HIS A CA 1
ATOM 1427 C C . HIS A 1 184 ? -22.398 2.367 -6.629 1.00 57.47 184 HIS A C 1
ATOM 1429 O O . HIS A 1 184 ? -22.326 1.394 -5.868 1.00 57.47 184 HIS A O 1
ATOM 1435 N N . GLU A 1 185 ? -22.548 2.248 -7.944 1.00 64.88 185 GLU A N 1
ATOM 1436 C CA . GLU A 1 185 ? -22.390 0.955 -8.589 1.00 64.88 185 GLU A CA 1
ATOM 1437 C C . GLU A 1 185 ? -21.026 0.401 -8.181 1.00 64.88 185 GLU A C 1
ATOM 1439 O O . GLU A 1 185 ? -20.026 1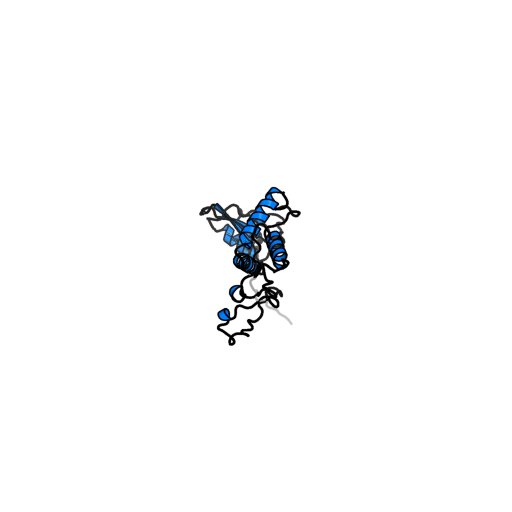.132 -8.146 1.00 64.88 185 GLU A O 1
ATOM 1444 N N . ALA A 1 186 ? -21.029 -0.860 -7.746 1.00 80.62 186 ALA A N 1
ATOM 1445 C CA . ALA A 1 186 ? -19.815 -1.520 -7.306 1.00 80.62 186 ALA A CA 1
ATOM 1446 C C . ALA A 1 186 ? -18.828 -1.532 -8.477 1.00 80.62 186 ALA A C 1
ATOM 1448 O O . ALA A 1 186 ? -19.191 -1.862 -9.607 1.00 80.62 186 ALA A O 1
ATOM 1449 N N . GLU A 1 187 ? -17.591 -1.136 -8.204 1.00 89.31 187 GLU A N 1
ATOM 1450 C CA . GLU A 1 187 ? -16.565 -1.040 -9.231 1.00 89.31 187 GLU A CA 1
ATOM 1451 C C . GLU A 1 187 ? -15.846 -2.385 -9.320 1.00 89.31 187 GLU A C 1
ATOM 1453 O O . GLU A 1 187 ? -15.415 -2.938 -8.303 1.00 89.31 187 GLU A O 1
ATOM 1458 N N . TYR A 1 188 ? -15.706 -2.910 -10.540 1.00 92.81 188 TYR A N 1
ATOM 1459 C CA . TYR A 1 188 ? -15.052 -4.190 -10.790 1.00 92.81 188 TYR A CA 1
ATOM 1460 C C . TYR A 1 188 ? -13.870 -4.039 -11.741 1.00 92.81 188 TYR A C 1
ATOM 1462 O O . TYR A 1 188 ? -13.977 -3.440 -12.810 1.00 92.81 188 TYR A O 1
ATOM 1470 N N . ILE A 1 189 ? -12.747 -4.654 -11.379 1.00 92.94 189 ILE A N 1
ATOM 1471 C CA . ILE A 1 189 ? -11.534 -4.722 -12.194 1.00 92.94 189 ILE A CA 1
ATOM 1472 C C . ILE A 1 189 ? -11.131 -6.186 -12.300 1.00 92.94 189 ILE A C 1
ATOM 1474 O O . ILE A 1 189 ? -10.908 -6.848 -11.292 1.00 92.94 189 ILE A O 1
ATOM 1478 N N . ASP A 1 190 ? -11.071 -6.702 -13.528 1.00 90.56 190 ASP A N 1
ATOM 1479 C CA . ASP A 1 190 ? -10.733 -8.104 -13.812 1.00 90.56 190 ASP A CA 1
ATOM 1480 C C . ASP A 1 190 ? -11.622 -9.104 -13.037 1.00 90.56 190 ASP A C 1
ATOM 1482 O O . ASP A 1 190 ? -11.160 -10.141 -12.567 1.00 90.56 190 ASP A O 1
ATOM 1486 N N . GLY A 1 191 ? -12.905 -8.761 -12.855 1.00 92.94 191 GLY A N 1
ATOM 1487 C CA . GLY A 1 191 ? -13.882 -9.560 -12.103 1.00 92.94 191 GLY A CA 1
ATOM 1488 C C . GLY A 1 191 ? -13.833 -9.390 -10.578 1.00 92.94 191 GLY A C 1
ATOM 1489 O O . GLY A 1 191 ? -14.673 -9.952 -9.879 1.00 92.94 191 GLY A O 1
ATOM 1490 N N . TRP A 1 192 ? -12.905 -8.593 -10.045 1.00 93.81 192 TRP A N 1
ATOM 1491 C CA . TRP A 1 192 ? -12.784 -8.330 -8.611 1.00 93.81 192 TRP A CA 1
ATOM 1492 C C . TRP A 1 192 ? -13.459 -7.026 -8.225 1.00 93.81 192 TRP A C 1
ATOM 1494 O O . TRP A 1 192 ? -13.197 -5.994 -8.837 1.00 93.81 192 TRP A O 1
ATOM 1504 N N . LYS A 1 193 ? -14.275 -7.066 -7.171 1.00 92.75 193 LYS A N 1
ATOM 1505 C CA . LYS A 1 193 ? -14.836 -5.869 -6.544 1.00 92.75 193 LYS A CA 1
ATOM 1506 C C . LYS A 1 193 ? -13.710 -5.063 -5.882 1.00 92.75 193 LYS A C 1
ATOM 1508 O O . LYS A 1 193 ? -13.017 -5.596 -5.013 1.00 92.75 193 LYS A O 1
ATOM 1513 N N . VAL A 1 194 ? -13.521 -3.807 -6.282 1.00 93.38 194 VAL A N 1
ATOM 1514 C CA . VAL A 1 194 ? -12.407 -2.954 -5.813 1.00 93.38 194 VAL A CA 1
ATOM 1515 C C . VAL A 1 194 ? -12.847 -1.751 -4.980 1.00 93.38 194 VAL A C 1
ATOM 1517 O O . VAL A 1 194 ? -12.002 -1.091 -4.370 1.00 93.38 194 VAL A O 1
ATOM 1520 N N . ASP A 1 195 ? -14.146 -1.463 -4.927 1.00 89.50 195 ASP A N 1
ATOM 1521 C CA . ASP A 1 195 ? -14.693 -0.407 -4.086 1.00 89.50 195 ASP A CA 1
ATOM 1522 C C . ASP A 1 195 ? -14.624 -0.768 -2.598 1.00 89.50 195 ASP A C 1
ATOM 1524 O O . ASP A 1 195 ? -14.743 -1.921 -2.173 1.00 89.50 195 ASP A O 1
ATOM 1528 N N . PHE A 1 196 ? -14.428 0.269 -1.795 1.00 91.12 196 PHE A N 1
ATOM 1529 C CA . PHE A 1 196 ? -14.468 0.217 -0.345 1.00 91.12 196 PHE A CA 1
ATOM 1530 C C . PHE A 1 196 ? -15.061 1.529 0.171 1.00 91.12 196 PHE A C 1
ATOM 1532 O O . PHE A 1 196 ? -15.032 2.554 -0.516 1.00 91.12 196 PHE A O 1
ATOM 1539 N N . VAL A 1 197 ? -15.625 1.494 1.375 1.00 88.75 197 VAL A N 1
ATOM 1540 C CA . VAL A 1 197 ? -16.313 2.647 1.96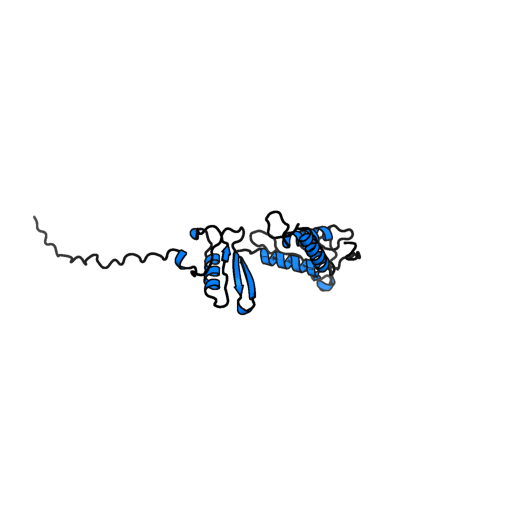2 1.00 88.75 197 VAL A CA 1
ATOM 1541 C C . VAL A 1 197 ? -15.371 3.837 2.134 1.00 88.75 197 VAL A C 1
ATOM 1543 O O . VAL A 1 197 ? -14.196 3.677 2.467 1.00 88.75 197 VAL A O 1
ATOM 1546 N N . ASN A 1 198 ? -15.885 5.053 1.944 1.00 88.81 198 ASN A N 1
ATOM 1547 C CA . ASN A 1 198 ? -15.103 6.250 2.223 1.00 88.81 198 ASN A CA 1
ATOM 1548 C C . ASN A 1 198 ? -14.791 6.319 3.734 1.00 88.81 198 ASN A C 1
ATOM 1550 O O . ASN A 1 198 ? -15.738 6.371 4.524 1.00 88.81 198 ASN A O 1
ATOM 1554 N N . PRO A 1 199 ? -13.515 6.367 4.159 1.00 90.81 199 PRO A N 1
ATOM 1555 C CA . PRO A 1 199 ? -13.165 6.387 5.580 1.00 90.81 199 PRO A CA 1
ATOM 1556 C C . PRO A 1 199 ? -13.789 7.553 6.360 1.00 90.81 199 PRO A C 1
ATOM 1558 O O . PRO A 1 199 ? -14.112 7.388 7.529 1.00 90.81 199 PRO A O 1
ATOM 1561 N N . ASN A 1 200 ? -14.035 8.698 5.713 1.00 88.56 200 ASN A N 1
ATOM 1562 C CA . ASN A 1 200 ? -14.649 9.870 6.354 1.00 88.56 200 ASN A CA 1
ATOM 1563 C C . ASN A 1 200 ? -16.134 9.666 6.699 1.00 88.56 200 ASN A C 1
ATOM 1565 O O . ASN A 1 200 ? -16.685 10.396 7.522 1.00 88.56 200 ASN A O 1
ATOM 1569 N N . SER A 1 201 ? -16.778 8.677 6.074 1.00 87.25 201 SER A N 1
ATOM 1570 C CA . SER A 1 201 ? -18.165 8.299 6.358 1.00 87.25 201 SER A CA 1
ATOM 1571 C C . SER A 1 201 ? -18.307 7.393 7.588 1.00 87.25 201 SER A C 1
ATOM 1573 O O . SER A 1 201 ? -19.418 7.000 7.940 1.00 87.25 201 SER A O 1
ATOM 1575 N N . LEU A 1 202 ? -17.195 7.055 8.248 1.00 90.88 202 LEU A N 1
ATOM 1576 C CA . LEU A 1 202 ? -17.138 6.222 9.444 1.00 90.88 202 LEU A CA 1
ATOM 1577 C C . LEU A 1 202 ? -16.702 7.054 10.656 1.00 90.88 202 LEU A C 1
ATOM 1579 O O . LEU A 1 202 ? -15.907 7.983 10.522 1.00 90.88 202 LEU A O 1
ATOM 1583 N N . LEU A 1 203 ? -17.193 6.709 11.850 1.00 93.31 203 LEU A N 1
ATOM 1584 C CA . LEU A 1 203 ? -16.696 7.319 13.088 1.00 93.31 203 LEU A CA 1
ATOM 1585 C C . LEU A 1 203 ? -15.277 6.819 13.426 1.00 93.31 203 LEU A C 1
ATOM 1587 O O . LEU A 1 203 ? -14.913 5.708 13.033 1.00 93.31 203 LEU A O 1
ATOM 1591 N N . PRO A 1 204 ? -14.481 7.584 14.195 1.00 94.75 204 PRO A N 1
ATOM 1592 C CA . PRO A 1 204 ? -13.189 7.122 14.698 1.00 94.75 204 PRO A CA 1
ATOM 1593 C C . PRO A 1 204 ? -13.296 5.864 15.572 1.00 94.75 204 PRO A C 1
ATOM 1595 O O . PRO A 1 204 ? -14.353 5.553 16.128 1.00 94.75 204 PRO A O 1
ATOM 1598 N N . SER A 1 205 ? -12.179 5.150 15.735 1.00 95.44 205 SER A N 1
ATOM 1599 C CA . SER A 1 205 ? -12.123 3.994 16.634 1.00 95.44 205 SER A CA 1
ATOM 1600 C C . SER A 1 205 ? -12.421 4.386 18.081 1.00 95.44 205 SER A C 1
ATOM 1602 O O . SER A 1 205 ? -11.923 5.389 18.589 1.00 95.44 205 SER A O 1
ATOM 1604 N N . LYS A 1 206 ? -13.190 3.536 18.771 1.00 95.69 206 LYS A N 1
ATOM 1605 C CA . LYS A 1 206 ? -13.399 3.616 20.225 1.00 95.69 206 LYS A CA 1
ATOM 1606 C C . LYS A 1 206 ? -12.241 3.011 21.026 1.00 95.69 206 LYS A C 1
ATOM 1608 O O . LYS A 1 206 ? -12.247 3.083 22.251 1.00 95.69 206 LYS A O 1
ATOM 1613 N N . ASN A 1 207 ? -11.271 2.379 20.364 1.00 96.75 207 ASN A N 1
ATOM 1614 C CA . ASN A 1 207 ? -10.098 1.825 21.022 1.00 96.75 207 ASN A CA 1
ATOM 1615 C C . ASN A 1 207 ? -9.154 2.942 21.474 1.00 96.75 207 ASN A C 1
ATOM 1617 O O . ASN A 1 207 ? -8.659 3.706 20.646 1.00 96.75 207 ASN A O 1
ATOM 1621 N N . THR A 1 208 ? -8.856 2.970 22.772 1.00 96.12 208 THR A N 1
ATOM 1622 C CA . THR A 1 208 ? -7.995 3.965 23.424 1.00 96.12 208 THR A CA 1
ATOM 1623 C C . THR A 1 208 ? -6.599 3.443 23.777 1.00 96.12 208 THR A C 1
ATOM 1625 O O . THR A 1 208 ? -5.799 4.201 24.324 1.00 96.12 208 THR A O 1
ATOM 1628 N N . SER A 1 209 ? -6.270 2.184 23.452 1.00 96.25 209 SER A N 1
ATOM 1629 C CA . SER A 1 209 ? -4.954 1.595 23.721 1.00 96.25 209 SER A CA 1
ATOM 1630 C C . SER A 1 209 ? -3.844 2.438 23.096 1.00 96.25 209 SER A C 1
ATOM 1632 O O . SER A 1 209 ? -3.914 2.843 21.931 1.00 96.25 209 SER A O 1
ATOM 1634 N N . SER A 1 210 ? -2.795 2.715 23.866 1.00 95.25 210 SER A N 1
ATOM 1635 C CA . SER A 1 210 ? -1.625 3.395 23.317 1.00 95.25 210 SER A CA 1
ATOM 1636 C C . SER A 1 210 ? -0.888 2.477 22.341 1.00 95.25 210 SER A C 1
ATOM 1638 O O . SER A 1 210 ? -1.080 1.264 22.343 1.00 95.25 210 SER A O 1
ATOM 1640 N N . ILE A 1 211 ? 0.005 3.057 21.540 1.00 93.62 211 ILE A N 1
ATOM 1641 C CA . ILE A 1 211 ? 0.853 2.296 20.619 1.00 93.62 211 ILE A CA 1
ATOM 1642 C C . ILE A 1 211 ? 1.699 1.216 21.307 1.00 93.62 211 ILE A C 1
ATOM 1644 O O . ILE A 1 211 ? 2.087 0.255 20.668 1.00 93.62 211 ILE A O 1
ATOM 1648 N N . VAL A 1 212 ? 1.994 1.380 22.598 1.00 92.50 212 VAL A N 1
ATOM 1649 C CA . VAL A 1 212 ? 2.806 0.434 23.376 1.00 92.50 212 VAL A CA 1
ATOM 1650 C C . VAL A 1 212 ? 2.012 -0.828 23.725 1.00 92.50 212 VAL A C 1
ATOM 1652 O O . VAL A 1 212 ? 2.596 -1.888 23.912 1.00 92.50 212 VAL A O 1
ATOM 1655 N N . TYR A 1 213 ? 0.686 -0.708 23.818 1.00 91.44 213 TYR A N 1
ATOM 1656 C CA . TYR A 1 213 ? -0.222 -1.801 24.172 1.00 91.44 213 TYR A CA 1
ATOM 1657 C C . TYR A 1 213 ? -0.922 -2.428 22.958 1.00 91.44 213 TYR A C 1
ATOM 1659 O O . TYR A 1 213 ? -1.729 -3.341 23.136 1.00 91.44 213 TYR A O 1
ATOM 1667 N N . LEU A 1 214 ? -0.665 -1.908 21.754 1.00 89.19 214 LEU A N 1
ATOM 1668 C CA . LEU A 1 214 ? -1.129 -2.455 20.478 1.00 89.19 214 LEU A CA 1
ATOM 1669 C C . LEU A 1 214 ? -0.019 -3.282 19.832 1.00 89.19 214 LEU A C 1
ATOM 1671 O O . LEU A 1 214 ? -0.352 -4.368 19.314 1.00 89.19 214 LEU A O 1
#

Sequence (214 aa):
MDTSNAAQASSIPDSFLASPKPTPSTTSLIPSHVKIGGSADMSSWSKEYLSVINVIGRLFECSNILALPSARCPIVRFTVSSLNVSCDVSVNRRLGPYNSKLLKAYLNFDKRVSPLLYLLKSWLRTCGVMGFKRTQINNYSLSLMLIYALQKTSPPVLPCFQDPKTWPLNMEWYGGAGFMLRKHEAEYIDGWKVDFVNPNSLLPSKNTSSIVYL

Solvent-accessible surface area (backbone atoms only — not comparable to full-atom values): 13370 Å² total; per-residue (Å²): 133,86,79,89,82,86,82,85,79,84,78,77,75,85,85,72,74,72,71,79,73,77,74,76,58,77,74,78,63,55,48,88,82,54,41,74,48,75,73,82,69,62,89,80,54,54,72,68,53,55,48,51,51,36,53,51,64,66,40,88,52,51,37,80,36,35,37,28,65,72,45,100,61,33,34,40,36,30,27,38,61,92,74,74,42,80,45,76,49,64,54,89,56,76,64,51,63,51,53,52,51,52,51,51,51,54,43,68,68,39,86,60,47,46,58,49,51,51,51,53,53,52,52,36,42,76,70,62,48,37,53,89,53,93,92,31,51,43,75,67,59,52,53,52,52,51,52,53,54,33,43,68,39,90,60,37,56,41,77,47,52,78,62,46,87,88,52,63,69,29,53,71,69,42,73,44,93,82,49,88,70,80,74,68,76,82,43,68,58,96,87,38,79,65,61,56,61,64,71,75,45,37,53,77,56,85,43,79,74,51,78,90,78,105

Secondary structure (DSSP, 8-state):
-----PPP--PPPSTT---PPPPPPGGGGS-TT-EE-S---GGGS-HHHHHHHHHHTT-TTEEEEEEETTSSS-EEEEEETTTTEEEEEESS-TTHHHHHHHHHHHHHHSTTHHHHHHHHHHHHHHTT-BSSSTTSBPHHHHHHHHHHHHHHSSS-SS--TT--TTS-B-TTTTTSTT-TT--PPPPEETTEE-----GGGBPPP-----TTT-

InterPro domains:
  IPR043519 Nucleotidyltransferase superfamily [G3DSA:3.30.460.10] (64-109)
  IPR043519 Nucleotidyltransferase superfamily [SSF81301] (51-108)
  IPR054708 Poly(A) RNA polymerase, mitochondrial-like, central palm domain [PF22600] (60-107)

Organism: Amphimedon queenslandica (NCBI:txid400682)

Nearest PDB structures (foldseek):
  5w0b-assembly4_B  TM=8.825E-01  e=2.972E-07  Homo sapiens
  8opt-assembly1_A  TM=8.645E-01  e=2.181E-07  Homo sapiens
  5w0n-assembly3_C  TM=7.752E-01  e=1.249E-07  Homo sapiens
  5w0o-assembly2_B  TM=7.906E-01  e=2.181E-07  Homo sapiens
  5w0b-assembly4_A  TM=9.049E-01  e=1.487E-06  Homo sapiens

Mean predicted aligned error: 11.43 Å